Protein AF-A0A418EDW5-F1 (afdb_monomer_lite)

Structure (mmCIF, N/CA/C/O backbone):
data_AF-A0A418EDW5-F1
#
_entry.id   AF-A0A418EDW5-F1
#
loop_
_atom_site.group_PDB
_atom_site.id
_atom_site.type_symbol
_atom_site.label_atom_id
_atom_site.label_alt_id
_atom_site.label_comp_id
_atom_site.label_asym_id
_atom_site.label_entity_id
_atom_site.label_seq_id
_atom_site.pdbx_PDB_ins_code
_atom_site.Cartn_x
_atom_site.Cartn_y
_atom_site.Cartn_z
_atom_site.occupancy
_atom_site.B_iso_or_equiv
_atom_site.auth_seq_id
_atom_site.auth_comp_id
_atom_site.auth_asym_id
_atom_site.auth_atom_id
_atom_site.pdbx_PDB_model_num
ATOM 1 N N . MET A 1 1 ? 1.936 12.522 -4.281 1.00 74.56 1 MET A N 1
ATOM 2 C CA . MET A 1 1 ? 1.761 13.506 -3.191 1.00 74.56 1 MET A CA 1
ATOM 3 C C . MET A 1 1 ? 0.497 13.261 -2.376 1.00 74.56 1 MET A C 1
ATOM 5 O O . MET A 1 1 ? 0.619 13.161 -1.167 1.00 74.56 1 MET A O 1
ATOM 9 N N . TYR A 1 2 ? -0.678 13.087 -2.996 1.00 86.06 2 TYR A N 1
ATOM 10 C CA . TYR A 1 2 ? -1.934 12.816 -2.272 1.00 86.06 2 TYR A CA 1
ATOM 11 C C . TYR A 1 2 ? -1.839 11.637 -1.280 1.00 86.06 2 TYR A C 1
ATOM 13 O O . TYR A 1 2 ? -2.021 11.809 -0.085 1.00 86.06 2 TYR A O 1
ATOM 21 N N . ILE A 1 3 ? -1.425 10.470 -1.774 1.00 84.75 3 ILE A N 1
ATOM 22 C CA . ILE A 1 3 ? -1.317 9.194 -1.041 1.00 84.75 3 ILE A CA 1
ATOM 23 C C . ILE A 1 3 ? -0.394 9.293 0.182 1.00 84.75 3 ILE A C 1
ATOM 25 O O . ILE A 1 3 ? -0.758 8.961 1.308 1.00 84.75 3 ILE A O 1
ATOM 29 N N . THR A 1 4 ? 0.821 9.790 -0.031 1.00 87.50 4 THR A N 1
ATOM 30 C CA . THR A 1 4 ? 1.796 9.995 1.044 1.00 87.50 4 THR A CA 1
ATOM 31 C C . THR A 1 4 ? 1.301 11.030 2.055 1.00 87.50 4 THR A C 1
ATOM 33 O O . THR A 1 4 ? 1.501 10.846 3.249 1.00 87.50 4 THR A O 1
ATOM 36 N N . GLY A 1 5 ? 0.603 12.076 1.597 1.00 90.56 5 GLY A N 1
ATOM 37 C CA . GLY A 1 5 ? 0.004 13.096 2.457 1.00 90.56 5 GLY A CA 1
ATOM 38 C C . GLY A 1 5 ? -1.122 12.556 3.340 1.00 90.56 5 GLY A C 1
ATOM 39 O O . GLY A 1 5 ? -1.142 12.838 4.535 1.00 90.56 5 GLY A O 1
ATOM 40 N N . THR A 1 6 ? -2.018 11.724 2.801 1.00 89.81 6 THR A N 1
ATOM 41 C CA . THR A 1 6 ? -3.106 11.115 3.585 1.00 89.81 6 THR A CA 1
ATOM 42 C C . THR A 1 6 ? -2.578 10.124 4.617 1.00 89.81 6 THR A C 1
ATOM 44 O O . THR A 1 6 ? -3.039 10.130 5.756 1.00 89.81 6 THR A O 1
ATOM 47 N N . ILE A 1 7 ? -1.579 9.306 4.258 1.00 90.31 7 ILE A N 1
ATOM 48 C CA . ILE A 1 7 ? -0.922 8.396 5.212 1.00 90.31 7 ILE A CA 1
ATOM 49 C C . ILE A 1 7 ? -0.216 9.199 6.302 1.00 90.31 7 ILE A C 1
ATOM 51 O O . ILE A 1 7 ? -0.340 8.865 7.474 1.00 90.31 7 ILE A O 1
ATOM 55 N N . PHE A 1 8 ? 0.485 10.274 5.937 1.00 92.62 8 PHE A N 1
ATOM 56 C CA . PHE A 1 8 ? 1.130 11.152 6.906 1.00 92.62 8 PHE A CA 1
ATOM 57 C C . PHE A 1 8 ? 0.116 11.763 7.881 1.00 92.62 8 PHE A C 1
ATOM 59 O O . PHE A 1 8 ? 0.318 11.687 9.090 1.00 92.62 8 PHE A O 1
ATOM 66 N N . ALA A 1 9 ? -1.009 12.283 7.386 1.00 92.56 9 ALA A N 1
ATOM 67 C CA . ALA A 1 9 ? -2.078 12.807 8.233 1.00 92.56 9 ALA A CA 1
ATOM 68 C C . ALA A 1 9 ? -2.655 11.729 9.171 1.00 92.56 9 ALA A C 1
ATOM 70 O O . ALA A 1 9 ? -2.799 11.973 10.369 1.00 92.56 9 ALA A O 1
ATOM 71 N N . ALA A 1 10 ? -2.914 10.519 8.662 1.00 91.81 10 ALA A N 1
ATOM 72 C CA . ALA A 1 10 ? -3.372 9.395 9.479 1.00 91.81 10 ALA A CA 1
ATOM 73 C C . ALA A 1 10 ? -2.341 9.008 10.559 1.00 91.81 10 ALA A C 1
ATOM 75 O O . ALA A 1 10 ? -2.720 8.765 11.704 1.00 91.81 10 ALA A O 1
ATOM 76 N N . SER A 1 11 ? -1.044 9.021 10.233 1.00 91.75 11 SER A N 1
ATOM 77 C CA . SER A 1 11 ? 0.048 8.793 11.189 1.00 91.75 11 SER A CA 1
ATOM 78 C C . SER A 1 11 ? 0.111 9.866 12.272 1.00 91.75 11 SER A C 1
ATOM 80 O O . SER A 1 11 ? 0.303 9.534 13.442 1.00 91.75 11 SER A O 1
ATOM 82 N N . VAL A 1 12 ? -0.077 11.141 11.916 1.00 94.25 12 VAL A N 1
ATOM 83 C CA . VAL A 1 12 ? -0.128 12.248 12.885 1.00 94.25 12 VAL A CA 1
ATOM 84 C C . VAL A 1 12 ? -1.300 12.052 13.844 1.00 94.25 12 VAL A C 1
ATOM 86 O O . VAL A 1 12 ? -1.106 12.084 15.057 1.00 94.25 12 VAL A O 1
ATOM 89 N N . VAL A 1 13 ? -2.496 11.764 13.323 1.00 93.06 13 VAL A N 1
ATOM 90 C CA . VAL A 1 13 ? -3.689 11.508 14.146 1.00 93.06 13 VAL A CA 1
ATOM 91 C C . VAL A 1 13 ? -3.487 10.295 15.060 1.00 93.06 13 VAL A C 1
ATOM 93 O O . VAL A 1 13 ? -3.756 10.380 16.258 1.00 93.06 13 VAL A O 1
ATOM 96 N N . ALA A 1 14 ? -2.962 9.184 14.535 1.00 91.62 14 ALA A N 1
ATOM 97 C CA . ALA A 1 14 ? -2.651 8.001 15.334 1.00 91.62 14 ALA A CA 1
ATOM 98 C C . ALA A 1 14 ? -1.636 8.322 16.444 1.00 91.62 14 ALA A C 1
ATOM 100 O O . ALA A 1 14 ? -1.849 7.945 17.593 1.00 91.62 14 ALA A O 1
ATOM 101 N N . THR A 1 15 ? -0.584 9.088 16.139 1.00 91.69 15 THR A N 1
ATOM 102 C CA . THR A 1 15 ? 0.427 9.516 17.121 1.00 91.69 15 THR A CA 1
ATOM 103 C C . THR A 1 15 ? -0.189 10.372 18.225 1.00 91.69 15 THR A C 1
ATOM 105 O O . THR A 1 15 ? 0.078 10.133 19.402 1.00 91.69 15 THR A O 1
ATOM 108 N N . VAL A 1 16 ? -1.068 11.319 17.882 1.00 92.12 16 VAL A N 1
ATOM 109 C CA . VAL A 1 16 ? -1.804 12.117 18.875 1.00 92.12 16 VAL A CA 1
ATOM 110 C C . VAL A 1 16 ? -2.630 11.209 19.790 1.00 92.12 16 VAL A C 1
ATOM 112 O O . VAL A 1 16 ? -2.554 11.350 21.010 1.00 92.12 16 VAL A O 1
ATOM 115 N N . TYR A 1 17 ? -3.355 10.227 19.245 1.00 89.94 17 TYR A N 1
ATOM 116 C CA . TYR A 1 17 ? -4.106 9.269 20.065 1.00 89.94 17 TYR A CA 1
ATOM 117 C C . TYR A 1 17 ? -3.212 8.421 20.974 1.00 89.94 17 TYR A C 1
ATOM 119 O O . TYR A 1 17 ? -3.576 8.193 22.128 1.00 89.94 17 TYR A O 1
ATOM 127 N N . ILE A 1 18 ? -2.042 7.998 20.494 1.00 89.38 18 ILE A N 1
ATOM 128 C CA . ILE A 1 18 ? -1.057 7.247 21.286 1.00 89.38 18 ILE A CA 1
ATOM 129 C C . ILE A 1 18 ? -0.554 8.088 22.464 1.00 89.38 18 ILE A C 1
ATOM 131 O O . ILE A 1 18 ? -0.509 7.596 23.594 1.00 89.38 18 ILE A O 1
ATOM 135 N N . LEU A 1 19 ? -0.220 9.360 22.222 1.00 89.94 19 LEU A N 1
ATOM 136 C CA . LEU A 1 19 ? 0.232 10.287 23.262 1.00 89.94 19 LEU A CA 1
ATOM 137 C C . LEU A 1 19 ? -0.866 10.544 24.300 1.00 89.94 19 LEU A C 1
ATOM 139 O O . LEU A 1 19 ? -0.609 10.463 25.502 1.00 89.94 19 LEU A O 1
ATOM 143 N N . LEU A 1 20 ? -2.105 10.773 23.854 1.00 86.38 20 LEU A N 1
ATOM 144 C CA . LEU A 1 20 ? -3.260 10.951 24.741 1.00 86.38 20 LEU A CA 1
ATOM 145 C C . LEU A 1 20 ? -3.559 9.690 25.570 1.00 86.38 20 LEU A C 1
ATOM 147 O O . LEU A 1 20 ? -3.960 9.797 26.728 1.00 86.38 20 LEU A O 1
ATOM 151 N N . ALA A 1 21 ? -3.319 8.503 25.011 1.00 81.81 21 ALA A N 1
ATOM 152 C CA . ALA A 1 21 ? -3.434 7.218 25.703 1.00 81.81 21 ALA A CA 1
ATOM 153 C C . ALA A 1 21 ? -2.195 6.860 26.555 1.00 81.81 21 ALA A C 1
ATOM 155 O O . ALA A 1 21 ? -2.137 5.776 27.140 1.00 81.81 21 ALA A O 1
ATOM 156 N N . ARG A 1 22 ? -1.192 7.749 26.647 1.00 83.06 22 ARG A N 1
ATOM 157 C CA . ARG A 1 22 ? 0.086 7.521 27.353 1.00 83.06 22 ARG A CA 1
ATOM 158 C C . ARG A 1 22 ? 0.812 6.242 26.908 1.00 83.06 22 ARG A C 1
ATOM 160 O O . ARG A 1 22 ? 1.439 5.583 27.728 1.00 83.06 22 ARG A O 1
ATOM 167 N N . GLY A 1 23 ? 0.688 5.868 25.635 1.00 78.31 23 GLY A N 1
ATOM 168 C CA . GLY A 1 23 ? 1.340 4.681 25.073 1.00 78.31 23 GLY A CA 1
ATOM 169 C C . GLY A 1 23 ? 0.657 3.338 25.359 1.00 78.31 23 GLY A C 1
ATOM 170 O O . GLY A 1 23 ? 1.181 2.316 24.925 1.00 78.31 23 GLY A O 1
ATOM 171 N N . HIS A 1 24 ? -0.505 3.311 26.023 1.00 78.81 24 HIS A N 1
ATOM 172 C CA . HIS A 1 24 ? -1.261 2.076 26.275 1.00 78.81 24 HIS A CA 1
ATOM 173 C C . HIS A 1 24 ? -2.041 1.651 25.019 1.00 78.81 24 HIS A C 1
ATOM 175 O O . HIS A 1 24 ? -3.259 1.821 24.937 1.00 78.81 24 HIS A O 1
ATOM 181 N N . ILE A 1 25 ? -1.324 1.167 24.002 1.00 82.12 25 ILE A N 1
ATOM 182 C CA . ILE A 1 25 ? -1.892 0.685 22.737 1.00 82.12 25 ILE A CA 1
ATOM 183 C C . ILE A 1 25 ? -1.211 -0.604 22.264 1.00 82.12 25 ILE A C 1
ATOM 185 O O . ILE A 1 25 ? -0.038 -0.855 22.545 1.00 82.12 25 ILE A O 1
ATOM 189 N N . GLU A 1 26 ? -1.923 -1.399 21.467 1.00 81.56 26 GLU A N 1
ATOM 190 C CA . GLU A 1 26 ? -1.360 -2.585 20.820 1.00 81.56 26 GLU A CA 1
ATOM 191 C C . GLU A 1 26 ? -0.445 -2.163 19.653 1.00 81.56 26 GLU A C 1
ATOM 193 O O . GLU A 1 26 ? -0.876 -2.008 18.505 1.00 81.56 26 GLU A O 1
ATOM 198 N N . GLY A 1 27 ? 0.851 -1.987 19.929 1.00 81.06 27 GLY A N 1
ATOM 199 C CA . GLY A 1 27 ? 1.837 -1.519 18.943 1.00 81.06 27 GLY A CA 1
ATOM 200 C C . GLY A 1 27 ? 1.925 -2.384 17.677 1.00 81.06 27 GLY A C 1
ATOM 201 O O . GLY A 1 27 ? 2.239 -1.883 16.596 1.00 81.06 27 GLY A O 1
ATOM 202 N N . ARG A 1 28 ? 1.557 -3.672 17.758 1.00 81.50 28 ARG A N 1
ATOM 203 C CA . ARG A 1 28 ? 1.512 -4.581 16.599 1.00 81.50 28 ARG A CA 1
ATOM 204 C C . ARG A 1 28 ? 0.533 -4.125 15.515 1.00 81.50 28 ARG A C 1
ATOM 206 O O . ARG A 1 28 ? 0.753 -4.422 14.339 1.00 81.50 28 ARG A O 1
ATOM 213 N N . ASN A 1 29 ? -0.524 -3.402 15.882 1.00 84.62 29 ASN A N 1
ATOM 214 C CA . ASN A 1 29 ? -1.480 -2.858 14.919 1.00 84.62 29 ASN A CA 1
ATOM 215 C C . ASN A 1 29 ? -0.896 -1.682 14.128 1.00 84.62 29 ASN A C 1
ATOM 217 O O . ASN A 1 29 ? -1.233 -1.515 12.956 1.00 84.62 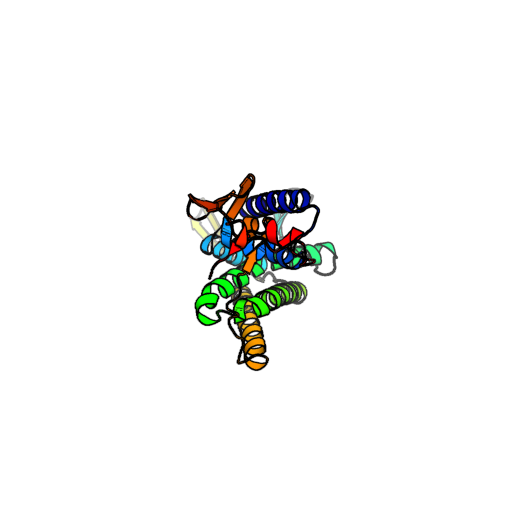29 ASN A O 1
ATOM 221 N N . MET A 1 30 ? 0.046 -0.934 14.706 1.00 86.62 30 MET A N 1
ATOM 222 C CA . MET A 1 30 ? 0.658 0.221 14.045 1.00 86.62 30 MET A CA 1
ATOM 223 C C . MET A 1 30 ? 1.575 -0.181 12.882 1.00 86.62 30 MET A C 1
ATOM 225 O O . MET A 1 30 ? 1.665 0.545 11.896 1.00 86.62 30 MET A O 1
ATOM 229 N N . PHE A 1 31 ? 2.158 -1.387 12.890 1.00 83.56 31 PHE A N 1
ATOM 230 C CA . PHE A 1 31 ? 2.896 -1.907 11.724 1.00 83.56 31 PHE A CA 1
ATOM 231 C C . PHE A 1 31 ? 2.009 -2.151 10.493 1.00 83.56 31 PHE A C 1
ATOM 233 O O . PHE A 1 31 ? 2.513 -2.323 9.384 1.00 83.56 31 PHE A O 1
ATOM 240 N N . LYS A 1 32 ? 0.681 -2.155 10.661 1.00 84.44 32 LYS A N 1
ATOM 241 C CA . LYS A 1 32 ? -0.284 -2.308 9.565 1.00 84.44 32 LYS A CA 1
ATOM 242 C C . LYS A 1 32 ? -0.749 -0.960 9.006 1.00 84.44 32 LYS A C 1
ATOM 244 O O . LYS A 1 32 ? -1.614 -0.958 8.133 1.00 84.44 32 LYS A O 1
ATOM 249 N N . LEU A 1 33 ? -0.177 0.159 9.463 1.00 88.44 33 LEU A N 1
ATOM 250 C CA . LEU A 1 33 ? -0.605 1.514 9.112 1.00 88.44 33 LEU A CA 1
ATOM 251 C C . LEU A 1 33 ? -0.677 1.736 7.604 1.00 88.44 33 LEU A C 1
ATOM 253 O O . LEU A 1 33 ? -1.745 2.075 7.108 1.00 88.44 33 LEU A O 1
ATOM 257 N N . ASN A 1 34 ? 0.405 1.475 6.863 1.00 88.31 34 ASN A N 1
ATOM 258 C CA . ASN A 1 34 ? 0.418 1.699 5.412 1.00 88.31 34 ASN A CA 1
ATOM 259 C C . ASN A 1 34 ? -0.694 0.916 4.706 1.00 88.31 34 ASN A C 1
ATOM 261 O O . ASN A 1 34 ? -1.406 1.468 3.874 1.00 88.31 34 ASN A O 1
ATOM 265 N N . ARG A 1 35 ? -0.894 -0.349 5.088 1.00 89.75 35 ARG A N 1
ATOM 266 C CA . ARG A 1 35 ? -1.929 -1.207 4.507 1.00 89.75 35 ARG A CA 1
ATOM 267 C C . ARG A 1 35 ? -3.339 -0.721 4.847 1.00 89.75 35 ARG A C 1
ATOM 269 O O . ARG A 1 35 ? -4.159 -0.567 3.947 1.00 89.75 35 ARG A O 1
ATOM 276 N N . VAL A 1 36 ? -3.626 -0.530 6.135 1.00 90.50 36 VAL A N 1
ATOM 277 C CA . VAL A 1 36 ? -4.975 -0.212 6.624 1.00 90.50 36 VAL A CA 1
ATOM 278 C C . VAL A 1 36 ? -5.347 1.210 6.226 1.00 90.50 36 VAL A C 1
ATOM 280 O O . VAL A 1 36 ? -6.337 1.394 5.526 1.00 90.50 36 VAL A O 1
ATOM 283 N N . ALA A 1 37 ? -4.517 2.200 6.564 1.00 90.69 37 ALA A N 1
ATOM 284 C CA . ALA A 1 37 ? -4.788 3.591 6.218 1.00 90.69 37 ALA A CA 1
ATOM 285 C C . ALA A 1 37 ? -4.843 3.793 4.697 1.00 90.69 37 ALA A C 1
ATOM 287 O O . ALA A 1 37 ? -5.704 4.518 4.208 1.00 90.69 37 ALA A O 1
ATOM 288 N N . GLY A 1 38 ? -3.984 3.112 3.930 1.00 90.19 38 GLY A N 1
ATOM 289 C CA . GLY A 1 38 ? -4.027 3.191 2.473 1.00 90.19 38 GLY A CA 1
ATOM 290 C C . GLY A 1 38 ? -5.375 2.756 1.901 1.00 90.19 38 GLY A C 1
ATOM 291 O O . GLY A 1 38 ? -5.996 3.508 1.152 1.00 90.19 38 GLY A O 1
ATOM 292 N N . ILE A 1 39 ? -5.856 1.567 2.275 1.00 91.62 39 ILE A N 1
ATOM 293 C CA . ILE A 1 39 ? -7.135 1.037 1.771 1.00 91.62 39 ILE A CA 1
ATOM 294 C C . ILE A 1 39 ? -8.306 1.912 2.225 1.00 91.62 39 ILE A C 1
ATOM 296 O O . ILE A 1 39 ? -9.214 2.187 1.444 1.00 91.62 39 ILE A O 1
ATOM 300 N N . VAL A 1 40 ? -8.279 2.350 3.481 1.00 91.62 40 VAL A N 1
ATOM 301 C CA . VAL A 1 40 ? -9.375 3.076 4.124 1.00 91.62 40 VAL A CA 1
ATOM 302 C C . VAL A 1 40 ? -9.523 4.495 3.589 1.00 91.62 40 VAL A C 1
ATOM 304 O O . VAL A 1 40 ? -10.640 4.900 3.278 1.00 91.62 40 VAL A O 1
ATOM 307 N N . TYR A 1 41 ? -8.425 5.245 3.500 1.00 91.00 41 TYR A N 1
ATOM 308 C CA . TYR A 1 41 ? -8.471 6.673 3.189 1.00 91.00 41 TYR A CA 1
ATOM 309 C C . TYR A 1 41 ? -8.399 6.974 1.693 1.00 91.00 41 TYR A C 1
ATOM 311 O O . TYR A 1 41 ? -8.870 8.025 1.272 1.00 91.00 41 TYR A O 1
ATOM 319 N N . MET A 1 42 ? -7.817 6.085 0.885 1.00 89.81 42 MET A N 1
ATOM 320 C CA . MET A 1 42 ? -7.690 6.305 -0.563 1.00 89.81 42 MET A CA 1
ATOM 321 C C . MET A 1 42 ? -8.647 5.445 -1.375 1.00 89.81 42 MET A C 1
ATOM 323 O O . MET A 1 42 ? -9.034 5.816 -2.479 1.00 89.81 42 MET A O 1
ATOM 327 N N . GLY A 1 43 ? -9.007 4.275 -0.851 1.00 90.62 43 GLY A N 1
ATOM 328 C CA . GLY A 1 43 ? -9.791 3.291 -1.577 1.00 90.62 43 GLY A CA 1
ATOM 329 C C . GLY A 1 43 ? -8.963 2.412 -2.518 1.00 90.62 43 GLY A C 1
ATOM 330 O O . GLY A 1 43 ? -7.839 2.714 -2.926 1.00 90.62 43 GLY A O 1
ATOM 331 N N . ARG A 1 44 ? -9.566 1.279 -2.880 1.00 92.12 44 ARG A N 1
ATOM 332 C CA . ARG A 1 44 ? -8.941 0.210 -3.675 1.00 92.12 44 ARG A CA 1
ATOM 333 C C . ARG A 1 44 ? -8.504 0.664 -5.086 1.00 92.12 44 ARG A C 1
ATOM 335 O O . ARG A 1 44 ? -7.377 0.347 -5.461 1.00 92.12 44 ARG A O 1
ATOM 342 N N . PRO A 1 45 ? -9.309 1.422 -5.869 1.00 93.69 45 PRO A N 1
ATOM 343 C CA . PRO A 1 45 ? -8.949 1.775 -7.250 1.00 93.69 45 PRO A CA 1
ATOM 344 C C . PRO A 1 45 ? -7.709 2.671 -7.364 1.00 93.69 45 PRO A C 1
ATOM 346 O O . PRO A 1 45 ? -6.857 2.436 -8.218 1.00 93.69 45 PRO A O 1
ATOM 349 N N . LEU A 1 46 ? -7.566 3.668 -6.483 1.00 92.50 46 LEU A N 1
ATOM 350 C CA . LEU A 1 46 ? -6.405 4.566 -6.493 1.00 92.50 46 LEU A CA 1
ATOM 351 C C . LEU A 1 46 ? -5.111 3.830 -6.122 1.00 92.50 46 LEU A C 1
ATOM 353 O O . LEU A 1 46 ? -4.060 4.094 -6.708 1.00 92.50 46 LEU A O 1
ATOM 357 N N . LEU A 1 47 ? -5.189 2.868 -5.197 1.00 93.25 47 LEU A N 1
ATOM 358 C CA . LEU A 1 47 ? -4.057 2.006 -4.860 1.00 93.25 47 LEU A CA 1
ATOM 359 C C . LEU A 1 47 ? -3.670 1.073 -6.012 1.00 93.25 47 LEU A C 1
ATOM 361 O O . LEU A 1 47 ? -2.477 0.888 -6.260 1.00 93.25 47 LEU A O 1
ATOM 365 N N . LEU A 1 48 ? -4.651 0.530 -6.745 1.00 94.44 48 LEU A N 1
ATOM 366 C CA . LEU A 1 48 ? -4.387 -0.270 -7.945 1.00 94.44 48 LEU A CA 1
ATOM 367 C C . LEU A 1 48 ? -3.646 0.552 -8.995 1.00 94.44 48 LEU A C 1
ATOM 369 O O . LEU A 1 48 ? -2.561 0.149 -9.412 1.00 94.44 48 LEU A O 1
ATOM 373 N N . LEU A 1 49 ? -4.173 1.725 -9.352 1.00 93.88 49 LEU A N 1
ATOM 374 C CA . LEU A 1 49 ? -3.546 2.620 -10.328 1.00 93.88 49 LEU A CA 1
ATOM 375 C C . LEU A 1 49 ? -2.110 2.975 -9.935 1.00 93.88 49 LEU A C 1
ATOM 377 O O . LEU A 1 49 ? -1.206 2.915 -10.767 1.00 93.88 49 LEU A O 1
ATOM 381 N N . ARG A 1 50 ? -1.877 3.275 -8.652 1.00 92.88 50 ARG A N 1
ATOM 382 C CA . ARG A 1 50 ? -0.531 3.548 -8.138 1.00 92.88 50 ARG A CA 1
ATOM 383 C C . ARG A 1 50 ? 0.399 2.353 -8.315 1.00 92.88 50 ARG A C 1
ATOM 385 O O . ARG A 1 50 ? 1.516 2.523 -8.794 1.00 92.88 50 ARG A O 1
ATOM 392 N N . SER A 1 51 ? -0.053 1.163 -7.930 1.00 94.94 51 SER A N 1
ATOM 393 C CA . SER A 1 51 ? 0.755 -0.051 -8.037 1.00 94.94 51 SER A CA 1
ATOM 394 C C . SER A 1 51 ? 1.083 -0.401 -9.491 1.00 94.94 51 SER A C 1
ATOM 396 O O . SER A 1 51 ? 2.208 -0.788 -9.790 1.00 94.94 51 SER A O 1
ATOM 398 N N . MET A 1 52 ? 0.137 -0.188 -10.412 1.00 93.12 52 MET A N 1
ATOM 399 C CA . MET A 1 52 ? 0.336 -0.393 -11.846 1.00 93.12 52 MET A CA 1
ATOM 400 C C . MET A 1 52 ? 1.360 0.588 -12.412 1.00 93.12 52 MET A C 1
ATOM 402 O O . MET A 1 52 ? 2.276 0.162 -13.110 1.00 93.12 52 MET A O 1
ATOM 406 N N . ALA A 1 53 ? 1.258 1.871 -12.051 1.00 92.62 53 ALA A N 1
ATOM 407 C CA . ALA A 1 53 ? 2.236 2.884 -12.439 1.00 92.62 53 ALA A CA 1
ATOM 408 C C . ALA A 1 53 ? 3.635 2.589 -11.866 1.00 92.62 53 ALA A C 1
ATOM 410 O O . ALA A 1 53 ? 4.646 2.771 -12.538 1.00 92.62 53 ALA A O 1
ATOM 411 N N . ALA A 1 54 ? 3.716 2.090 -10.632 1.00 91.75 54 ALA A N 1
ATOM 412 C CA . ALA A 1 54 ? 4.985 1.675 -10.047 1.00 91.75 54 ALA A CA 1
ATOM 413 C C . ALA A 1 54 ? 5.585 0.470 -10.783 1.00 91.75 54 ALA A C 1
ATOM 415 O O . ALA A 1 54 ? 6.764 0.491 -11.120 1.00 91.75 54 ALA A O 1
ATOM 416 N N . MET A 1 55 ? 4.781 -0.553 -11.088 1.00 92.25 55 MET A N 1
ATOM 417 C CA . MET A 1 55 ? 5.233 -1.715 -11.859 1.00 92.25 55 MET A CA 1
ATOM 418 C C . MET A 1 55 ? 5.680 -1.329 -13.272 1.00 92.25 55 MET A C 1
ATOM 420 O O . MET A 1 55 ? 6.677 -1.876 -13.747 1.00 92.25 55 MET A O 1
ATOM 424 N N . SER A 1 56 ? 5.001 -0.380 -13.929 1.00 90.25 56 SER A N 1
ATOM 425 C CA . SER A 1 56 ? 5.446 0.133 -15.227 1.00 90.25 56 SER A CA 1
ATOM 426 C C . SER A 1 56 ? 6.770 0.879 -15.100 1.00 90.25 56 SER A C 1
ATOM 428 O O . SER A 1 56 ? 7.670 0.608 -15.884 1.00 90.25 56 SER A O 1
ATOM 430 N N . VAL A 1 57 ? 6.944 1.730 -14.080 1.00 88.56 57 VAL A N 1
ATOM 431 C CA . VAL A 1 57 ? 8.215 2.436 -13.829 1.00 88.56 57 VAL A CA 1
ATOM 432 C C . VAL A 1 57 ? 9.350 1.459 -13.514 1.00 88.56 57 VAL A C 1
ATOM 434 O O . VAL A 1 57 ? 10.410 1.564 -14.113 1.00 88.56 57 VAL A O 1
ATOM 437 N N . LEU A 1 58 ? 9.132 0.449 -12.664 1.00 87.06 58 LEU A N 1
ATOM 438 C CA . LEU A 1 58 ? 10.122 -0.609 -12.389 1.00 87.06 58 LEU A CA 1
ATOM 439 C C . LEU A 1 58 ? 10.448 -1.472 -13.613 1.00 87.06 58 LEU A C 1
ATOM 441 O O . LEU A 1 58 ? 11.438 -2.209 -13.603 1.00 87.06 58 LEU A O 1
ATOM 445 N N . SER A 1 59 ? 9.586 -1.431 -14.627 1.00 88.94 59 SER A N 1
ATOM 446 C CA . SER A 1 59 ? 9.756 -2.155 -15.883 1.00 88.94 59 SER A CA 1
ATOM 447 C C . SER A 1 59 ? 10.208 -1.279 -17.038 1.00 88.94 59 SER A C 1
ATOM 449 O O . SER A 1 59 ? 10.311 -1.785 -18.153 1.00 88.94 59 SER A O 1
ATOM 451 N N . THR A 1 60 ? 10.477 -0.005 -16.765 1.00 86.56 60 THR A N 1
ATOM 452 C CA . THR A 1 60 ? 10.918 0.991 -17.734 1.00 86.56 60 THR A CA 1
ATOM 453 C C . THR A 1 60 ? 12.309 1.461 -17.342 1.00 86.56 60 THR A C 1
ATOM 455 O O . THR A 1 60 ? 12.581 1.712 -16.168 1.00 86.56 60 THR A O 1
ATOM 458 N N . ALA A 1 61 ? 13.198 1.568 -18.314 1.00 79.38 61 ALA A N 1
ATOM 459 C CA . ALA A 1 61 ? 14.517 2.127 -18.091 1.00 79.38 61 ALA A CA 1
ATOM 460 C C . ALA A 1 61 ? 14.485 3.665 -18.122 1.00 79.38 61 ALA A C 1
ATOM 462 O O . ALA A 1 61 ? 13.680 4.284 -18.820 1.00 79.38 61 ALA A O 1
ATOM 463 N N . THR A 1 62 ? 15.337 4.299 -17.316 1.00 76.69 62 THR A N 1
ATOM 464 C CA . THR A 1 62 ? 15.439 5.761 -17.242 1.00 76.69 62 THR A CA 1
ATOM 465 C C . THR A 1 62 ? 16.539 6.255 -18.171 1.00 76.69 62 THR A C 1
ATOM 467 O O . THR A 1 62 ? 17.712 5.945 -17.957 1.00 76.69 62 THR A O 1
ATOM 470 N N . LEU A 1 63 ? 16.157 7.051 -19.168 1.00 74.19 63 LEU A N 1
ATOM 471 C CA . LEU A 1 63 ? 17.074 7.699 -20.102 1.00 74.19 63 LEU A CA 1
ATOM 472 C C . LEU A 1 63 ? 17.287 9.152 -19.672 1.00 74.19 63 LEU A C 1
ATOM 474 O O . LEU A 1 63 ? 16.318 9.895 -19.501 1.00 74.19 63 LEU A O 1
ATOM 478 N N . GLU A 1 64 ? 18.544 9.555 -19.519 1.00 78.44 64 GLU A N 1
ATOM 479 C CA . GLU A 1 64 ? 18.918 10.950 -19.295 1.00 78.44 64 GLU A CA 1
ATOM 480 C C . GLU A 1 64 ? 19.505 11.524 -20.586 1.00 78.44 64 GLU A C 1
ATOM 482 O O . GLU A 1 64 ? 20.200 10.839 -21.340 1.00 78.44 64 GLU A O 1
ATOM 487 N N . LEU A 1 65 ? 19.172 12.781 -20.877 1.00 76.56 65 LEU A N 1
ATOM 488 C CA . LEU A 1 65 ? 19.719 13.490 -22.025 1.00 76.56 65 LEU A CA 1
ATOM 489 C C . LEU A 1 65 ? 20.970 14.235 -21.565 1.00 76.56 65 LEU A C 1
ATOM 491 O O . LEU A 1 65 ? 20.871 15.220 -20.834 1.00 76.56 65 LEU A O 1
ATOM 495 N N . GLU A 1 66 ? 22.136 13.766 -21.995 1.00 82.12 66 GLU A N 1
ATOM 496 C CA . GLU A 1 66 ? 23.396 14.462 -21.765 1.00 82.12 66 GLU A CA 1
ATOM 497 C C . GLU A 1 66 ? 23.767 15.295 -22.992 1.00 82.12 66 GLU A C 1
ATOM 499 O O . GLU A 1 66 ? 23.582 14.896 -24.147 1.00 82.12 66 GLU A O 1
ATOM 504 N N . GLN A 1 67 ? 24.300 16.485 -22.730 1.00 86.00 67 GLN A N 1
ATOM 505 C CA . GLN A 1 67 ? 24.859 17.350 -23.756 1.00 86.00 67 GLN A CA 1
ATOM 506 C C . GLN A 1 67 ? 26.382 17.212 -23.736 1.00 86.00 67 GLN A C 1
ATOM 508 O O . GLN A 1 67 ? 27.012 17.303 -22.683 1.00 86.00 67 GLN A O 1
ATOM 513 N N . SER A 1 68 ? 26.979 16.993 -24.909 1.00 81.25 68 SER A N 1
ATOM 514 C CA . SER A 1 68 ? 28.434 16.976 -25.076 1.00 81.25 68 SER A CA 1
ATOM 515 C C . SER A 1 68 ? 29.038 18.303 -24.605 1.00 81.25 68 SER A C 1
ATOM 517 O O . SER A 1 68 ? 28.438 19.359 -24.794 1.00 81.25 68 SER A O 1
ATOM 519 N N . SER A 1 69 ? 30.255 18.270 -24.056 1.00 78.06 69 SER A N 1
ATOM 520 C CA . SER A 1 69 ? 30.989 19.453 -23.568 1.00 78.06 69 SER A CA 1
ATOM 521 C C . SER A 1 69 ? 31.174 20.560 -24.614 1.00 78.06 69 SER A C 1
ATOM 523 O O . SER A 1 69 ? 31.388 21.715 -24.262 1.00 78.06 69 SER A O 1
ATOM 525 N N . SER A 1 70 ? 31.065 20.218 -25.898 1.00 79.25 70 SER A N 1
ATOM 526 C CA . SER A 1 70 ? 31.105 21.155 -27.025 1.00 79.25 70 SER A CA 1
ATOM 527 C C . SER A 1 70 ? 29.772 21.870 -27.298 1.00 79.25 70 SER A C 1
ATOM 529 O O . SER A 1 70 ? 29.728 22.779 -28.118 1.00 79.25 70 SER A O 1
ATOM 531 N N . GLY A 1 71 ? 28.671 21.458 -26.661 1.00 80.31 71 GLY A N 1
ATOM 532 C CA . GLY A 1 71 ? 27.322 21.993 -26.873 1.00 80.31 71 GLY A CA 1
ATOM 533 C C . GLY A 1 71 ? 26.641 21.549 -28.176 1.00 80.31 71 GLY A C 1
ATOM 534 O O . GLY A 1 71 ? 25.439 21.760 -28.320 1.00 80.31 71 GLY A O 1
ATOM 535 N N . VAL A 1 72 ? 27.372 20.902 -29.093 1.00 79.69 72 VAL A N 1
ATOM 536 C CA . VAL A 1 72 ? 26.924 20.594 -30.467 1.00 79.69 72 VAL A CA 1
ATOM 537 C C . VAL A 1 72 ? 26.087 19.312 -30.562 1.00 79.69 72 VAL A C 1
ATOM 539 O O . VAL A 1 72 ? 25.284 19.172 -31.480 1.00 79.69 72 VAL A O 1
ATOM 542 N N . LEU A 1 73 ? 26.245 18.374 -29.622 1.00 79.50 73 LEU A N 1
ATOM 543 C CA . LEU A 1 73 ? 25.586 17.066 -29.662 1.00 79.50 73 LEU A CA 1
ATOM 544 C C . LEU A 1 73 ? 24.827 16.787 -28.363 1.00 79.50 73 LEU A C 1
ATOM 546 O O . LEU A 1 73 ? 25.414 16.833 -27.281 1.00 79.50 73 LEU A O 1
ATOM 550 N N . THR A 1 74 ? 23.551 16.436 -28.483 1.00 81.62 74 THR A N 1
ATOM 551 C CA . THR A 1 74 ? 22.747 15.844 -27.410 1.00 81.62 74 THR A CA 1
ATOM 552 C C . THR A 1 74 ? 22.598 14.348 -27.673 1.00 81.62 74 THR A C 1
ATOM 554 O O . THR A 1 74 ? 22.300 13.930 -28.793 1.00 81.62 74 THR A O 1
ATOM 557 N N . TYR A 1 75 ? 22.843 13.524 -26.658 1.00 76.81 75 TYR A N 1
ATOM 558 C CA . TYR A 1 75 ? 22.682 12.076 -26.753 1.00 76.81 75 TYR A CA 1
ATOM 559 C C . TYR A 1 75 ? 21.952 11.538 -25.526 1.00 76.81 75 TYR A C 1
ATOM 561 O O . TYR A 1 75 ? 22.045 12.080 -24.426 1.00 76.81 75 TYR A O 1
ATOM 569 N N . PHE A 1 76 ? 21.197 10.460 -25.725 1.00 75.50 76 PHE A N 1
ATOM 570 C CA . PHE A 1 76 ? 20.576 9.737 -24.624 1.00 75.50 76 PHE A CA 1
ATOM 571 C C . PHE A 1 76 ? 21.599 8.783 -24.023 1.00 75.50 76 PHE A C 1
ATOM 573 O O . PHE A 1 76 ? 22.163 7.947 -24.733 1.00 75.50 76 PHE A O 1
ATOM 580 N N . THR A 1 77 ? 21.823 8.901 -22.721 1.00 74.31 77 THR A N 1
ATOM 581 C CA . THR A 1 77 ? 22.574 7.918 -21.951 1.00 74.31 77 THR A CA 1
ATOM 582 C C . THR A 1 77 ? 21.600 7.119 -21.097 1.00 74.31 77 THR A C 1
ATOM 584 O O . THR A 1 77 ? 20.712 7.664 -20.434 1.00 74.31 77 THR A O 1
ATOM 587 N N . ALA A 1 78 ? 21.727 5.797 -21.154 1.00 68.44 78 ALA A N 1
ATOM 588 C CA . ALA A 1 78 ? 21.035 4.928 -20.225 1.00 68.44 78 ALA A CA 1
ATOM 589 C C . ALA A 1 78 ? 21.731 5.058 -18.873 1.00 68.44 78 ALA A C 1
ATOM 591 O O . ALA A 1 78 ? 22.820 4.510 -18.666 1.00 68.44 78 ALA A O 1
ATOM 592 N N . THR A 1 79 ? 21.097 5.765 -17.938 1.00 64.69 79 THR A N 1
ATOM 593 C CA . THR A 1 79 ? 21.548 5.783 -16.549 1.00 64.69 79 THR A CA 1
ATOM 594 C C . THR A 1 79 ? 21.171 4.442 -15.937 1.00 64.69 79 THR A C 1
ATOM 596 O O . THR A 1 79 ? 20.179 4.295 -15.222 1.00 64.69 79 THR A O 1
ATOM 599 N N . SER A 1 80 ? 21.976 3.421 -16.242 1.00 57.38 80 SER A N 1
ATOM 600 C CA . SER A 1 80 ? 21.941 2.160 -15.522 1.00 57.38 80 SER A CA 1
ATOM 601 C C . SER A 1 80 ? 22.355 2.493 -14.095 1.00 57.38 80 SER A C 1
ATOM 603 O O . SER A 1 80 ? 23.536 2.699 -13.801 1.00 57.38 80 SER A O 1
ATOM 605 N N . THR A 1 81 ? 21.365 2.644 -13.213 1.00 54.12 81 THR A N 1
ATOM 606 C CA . THR A 1 81 ? 21.581 2.804 -11.778 1.00 54.12 81 THR A CA 1
ATOM 607 C C . THR A 1 81 ? 22.282 1.538 -11.325 1.00 54.12 81 THR A C 1
ATOM 609 O O . THR A 1 81 ? 21.636 0.536 -11.029 1.00 54.12 81 THR A O 1
ATOM 612 N N . ARG A 1 82 ? 23.621 1.550 -11.355 1.00 53.31 82 ARG A N 1
ATOM 613 C CA . ARG A 1 82 ? 24.439 0.394 -11.001 1.00 53.31 82 ARG A CA 1
ATOM 614 C C . ARG A 1 82 ? 23.962 -0.080 -9.625 1.00 53.31 82 ARG A C 1
ATOM 616 O O . ARG A 1 82 ? 24.137 0.665 -8.651 1.00 53.31 82 ARG A O 1
ATOM 623 N N . PRO A 1 83 ? 23.373 -1.287 -9.520 1.00 55.16 83 PRO A N 1
ATOM 624 C CA . PRO A 1 83 ? 22.794 -1.781 -8.269 1.00 55.16 83 PRO A CA 1
ATOM 625 C C . PRO A 1 83 ? 23.842 -1.892 -7.152 1.00 55.16 83 PRO A C 1
ATOM 627 O O . PRO A 1 83 ? 23.501 -1.922 -5.980 1.00 55.16 83 PRO A O 1
ATOM 630 N N . LEU A 1 84 ? 25.132 -1.871 -7.498 1.00 57.41 84 LEU A N 1
ATOM 631 C CA . LEU A 1 84 ? 26.259 -1.972 -6.572 1.00 57.41 84 LEU A CA 1
ATOM 632 C C . LEU A 1 84 ? 26.439 -0.762 -5.636 1.00 57.41 84 LEU A C 1
ATOM 634 O O . LEU A 1 84 ? 27.207 -0.855 -4.682 1.00 57.41 84 LEU A O 1
ATOM 638 N N . THR A 1 85 ? 25.758 0.365 -5.868 1.00 72.75 85 THR A N 1
ATOM 639 C CA . THR A 1 85 ? 25.767 1.484 -4.909 1.00 72.75 85 THR A CA 1
ATOM 640 C C . THR A 1 85 ? 24.627 1.337 -3.901 1.00 72.75 85 THR A C 1
ATOM 642 O O . THR A 1 85 ? 23.487 1.063 -4.277 1.00 72.75 85 THR A O 1
ATOM 645 N N . VAL A 1 86 ? 24.904 1.579 -2.613 1.00 80.12 86 VAL A N 1
ATOM 646 C CA . VAL A 1 86 ? 23.898 1.517 -1.527 1.00 80.12 86 VAL A CA 1
ATOM 647 C C . VAL A 1 86 ? 22.670 2.380 -1.849 1.00 80.12 86 VAL A C 1
ATOM 649 O O . VAL A 1 86 ? 21.535 1.987 -1.595 1.00 80.12 86 VAL A O 1
ATOM 652 N N . VAL A 1 87 ? 22.889 3.531 -2.488 1.00 81.06 87 VAL A N 1
ATOM 653 C CA . VAL A 1 87 ? 21.825 4.450 -2.915 1.00 81.06 87 VAL A CA 1
ATOM 654 C C . VAL A 1 87 ? 20.924 3.827 -3.988 1.00 81.06 87 VAL A C 1
ATOM 656 O O . VAL A 1 87 ? 19.706 3.993 -3.928 1.00 81.06 87 VAL A O 1
ATOM 659 N N . GLY A 1 88 ? 21.495 3.091 -4.948 1.00 79.00 88 GLY A N 1
ATOM 660 C CA . GLY A 1 88 ? 20.735 2.368 -5.970 1.00 79.00 88 GLY A CA 1
ATOM 661 C C . GLY A 1 88 ? 19.845 1.289 -5.356 1.00 79.00 88 GLY A C 1
ATOM 662 O O . GLY A 1 88 ? 18.645 1.257 -5.628 1.00 79.00 88 GLY A O 1
ATOM 663 N N . ALA A 1 89 ? 20.403 0.481 -4.449 1.00 81.00 89 ALA A N 1
ATOM 664 C CA . ALA A 1 89 ? 19.648 -0.548 -3.737 1.00 81.00 89 ALA A CA 1
ATOM 665 C C . ALA A 1 89 ? 18.474 0.053 -2.942 1.00 81.00 89 ALA A C 1
ATOM 667 O O . ALA A 1 89 ? 17.337 -0.394 -3.088 1.00 81.00 89 ALA A O 1
ATOM 668 N N . VAL A 1 90 ? 18.707 1.117 -2.165 1.00 85.75 90 VAL A N 1
ATOM 669 C CA . VAL A 1 90 ? 17.647 1.780 -1.385 1.00 85.75 90 VAL A CA 1
ATOM 670 C C . VAL A 1 90 ? 16.520 2.288 -2.287 1.00 85.75 90 VAL A C 1
ATOM 672 O O . VAL A 1 90 ? 15.350 2.051 -1.986 1.00 85.75 90 VAL A O 1
ATOM 675 N N . LYS A 1 91 ? 16.842 2.924 -3.421 1.00 82.62 91 LYS A N 1
ATOM 676 C CA . LYS A 1 91 ? 15.828 3.379 -4.387 1.00 82.62 91 LYS A CA 1
ATOM 677 C C . LYS A 1 91 ? 15.000 2.216 -4.941 1.00 82.62 91 LYS A C 1
ATOM 679 O O . LYS A 1 91 ? 13.780 2.341 -5.019 1.00 82.62 91 LYS A O 1
ATOM 684 N N . MET A 1 92 ? 15.630 1.083 -5.261 1.00 84.25 92 MET A N 1
ATOM 685 C CA . MET A 1 92 ? 14.933 -0.113 -5.753 1.00 84.25 92 MET A CA 1
ATOM 686 C C . MET A 1 92 ? 13.981 -0.695 -4.705 1.00 84.25 92 MET A C 1
ATOM 688 O O . MET A 1 92 ? 12.828 -0.967 -5.028 1.00 84.25 92 MET A O 1
ATOM 692 N N . PHE A 1 93 ? 14.412 -0.837 -3.449 1.00 88.56 93 PHE A N 1
ATOM 693 C CA . PHE A 1 93 ? 13.552 -1.352 -2.375 1.00 88.56 93 PHE A CA 1
ATOM 694 C C . PHE A 1 93 ? 12.410 -0.391 -2.017 1.00 88.56 93 PHE A C 1
ATOM 696 O O . PHE A 1 93 ? 11.291 -0.839 -1.755 1.00 88.56 93 PHE A O 1
ATOM 703 N N . LEU A 1 94 ? 12.654 0.922 -2.038 1.00 88.75 94 LEU A N 1
ATOM 704 C CA . LEU A 1 94 ? 11.601 1.922 -1.846 1.00 88.75 94 LEU A CA 1
ATOM 705 C C . LEU A 1 94 ? 10.566 1.860 -2.973 1.00 88.75 94 LEU A C 1
ATOM 707 O O . LEU A 1 94 ? 9.368 1.819 -2.702 1.00 88.75 94 LEU A O 1
ATOM 711 N N . ALA A 1 95 ? 11.020 1.780 -4.224 1.00 87.44 95 ALA A N 1
ATOM 712 C CA . ALA A 1 95 ? 10.137 1.676 -5.379 1.00 87.44 95 ALA A CA 1
ATOM 713 C C . ALA A 1 95 ? 9.401 0.318 -5.424 1.00 87.44 95 ALA A C 1
ATOM 715 O O . ALA A 1 95 ? 8.220 0.268 -5.755 1.00 87.44 95 ALA A O 1
ATOM 716 N N . ALA A 1 96 ? 10.036 -0.773 -4.982 1.00 89.94 96 ALA A N 1
ATOM 717 C CA . ALA A 1 96 ? 9.385 -2.066 -4.760 1.00 89.94 96 ALA A CA 1
ATOM 718 C C . ALA A 1 96 ? 8.296 -1.995 -3.672 1.00 89.94 96 ALA A C 1
ATOM 720 O O . ALA A 1 96 ? 7.289 -2.697 -3.748 1.00 89.94 96 ALA A O 1
ATOM 721 N N . GLY A 1 97 ? 8.439 -1.097 -2.691 1.00 91.25 97 GLY A N 1
ATOM 722 C CA . GLY A 1 97 ? 7.394 -0.795 -1.708 1.00 91.25 97 GLY A CA 1
ATOM 723 C C . GLY A 1 97 ? 6.089 -0.317 -2.348 1.00 91.25 97 GLY A C 1
ATOM 724 O O . GLY A 1 97 ? 5.010 -0.602 -1.831 1.00 91.25 97 GLY A O 1
ATOM 725 N N . GLU A 1 98 ? 6.170 0.326 -3.513 1.00 92.56 98 GLU A N 1
ATOM 726 C CA . GLU A 1 98 ? 5.004 0.769 -4.277 1.00 92.56 98 GLU A CA 1
ATOM 727 C C . GLU A 1 98 ? 4.297 -0.382 -5.019 1.00 92.56 98 GLU A C 1
ATOM 729 O O . GLU A 1 98 ? 3.112 -0.289 -5.345 1.00 92.56 98 GLU A O 1
ATOM 734 N N . VAL A 1 99 ? 4.973 -1.512 -5.238 1.00 93.56 99 VAL A N 1
ATOM 735 C CA . VAL A 1 99 ? 4.352 -2.727 -5.796 1.00 93.56 99 VAL A CA 1
ATOM 736 C C . VAL A 1 99 ? 3.475 -3.417 -4.745 1.00 93.56 99 VAL A C 1
ATOM 738 O O . VAL A 1 99 ? 2.421 -3.967 -5.070 1.00 93.56 99 VAL A O 1
ATOM 741 N N . SER A 1 100 ? 3.836 -3.320 -3.462 1.00 92.94 100 SER A N 1
ATOM 742 C CA . SER A 1 100 ? 3.091 -3.922 -2.345 1.00 92.94 100 SER A CA 1
ATOM 743 C C . SER A 1 100 ? 1.642 -3.432 -2.233 1.00 92.94 100 SER A C 1
ATOM 745 O O . SER A 1 100 ? 0.789 -4.171 -1.736 1.00 92.94 100 SER A O 1
ATOM 747 N N . TRP A 1 101 ? 1.324 -2.240 -2.755 1.00 95.12 101 TRP A N 1
ATOM 748 C CA . TRP A 1 101 ? -0.055 -1.745 -2.855 1.00 95.12 101 TRP A CA 1
ATOM 749 C C . TRP A 1 101 ? -0.963 -2.705 -3.627 1.00 95.12 101 TRP A C 1
ATOM 751 O O . TRP A 1 101 ? -2.107 -2.914 -3.223 1.00 95.12 101 TRP A O 1
ATOM 761 N N . PHE A 1 102 ? -0.447 -3.353 -4.675 1.00 95.75 102 PHE A N 1
ATOM 762 C CA . PHE A 1 102 ? -1.196 -4.355 -5.430 1.00 95.75 102 PHE A CA 1
ATOM 763 C C . PHE A 1 102 ? -1.571 -5.544 -4.540 1.00 95.75 102 PHE A C 1
ATOM 765 O O . PHE A 1 102 ? -2.728 -5.953 -4.494 1.00 95.75 102 PHE A O 1
ATOM 772 N N . THR A 1 103 ? -0.615 -6.039 -3.748 1.00 95.19 103 THR A N 1
ATOM 773 C CA . THR A 1 103 ? -0.843 -7.137 -2.795 1.00 95.19 103 THR A CA 1
ATOM 774 C C . THR A 1 103 ? -1.857 -6.756 -1.718 1.00 95.19 103 THR A C 1
ATOM 776 O O . THR A 1 103 ? -2.692 -7.577 -1.340 1.00 95.19 103 THR A O 1
ATOM 779 N N . PHE A 1 104 ? -1.848 -5.507 -1.244 1.00 94.38 104 PHE A N 1
ATOM 780 C CA . PHE A 1 104 ? -2.867 -5.033 -0.308 1.00 94.38 104 PHE A CA 1
ATOM 781 C C . PHE A 1 104 ? -4.266 -5.083 -0.917 1.00 94.38 104 PHE A C 1
ATOM 783 O O . PHE A 1 104 ? -5.177 -5.583 -0.257 1.00 94.38 104 PHE A O 1
ATOM 790 N N . VAL A 1 105 ? -4.427 -4.636 -2.167 1.00 95.56 105 VAL A N 1
ATOM 791 C CA . VAL A 1 105 ? -5.725 -4.693 -2.850 1.00 95.56 105 VAL A CA 1
ATOM 792 C C . VAL A 1 105 ? -6.148 -6.134 -3.127 1.00 95.56 105 VAL A C 1
ATOM 794 O O . VAL A 1 105 ? -7.303 -6.469 -2.883 1.00 95.56 105 VAL A O 1
ATOM 797 N N . LEU A 1 106 ? -5.235 -7.010 -3.560 1.00 94.62 106 LEU A N 1
ATOM 798 C CA . LEU A 1 106 ? -5.538 -8.434 -3.738 1.00 94.62 106 LEU A CA 1
ATOM 799 C C . LEU A 1 106 ? -6.040 -9.056 -2.431 1.00 94.62 106 LEU A C 1
ATOM 801 O O . LEU A 1 106 ? -7.109 -9.659 -2.407 1.00 94.62 106 LEU A O 1
ATOM 805 N N . ASN A 1 107 ? -5.312 -8.861 -1.330 1.00 93.88 107 ASN A N 1
ATOM 806 C CA . ASN A 1 107 ? -5.697 -9.389 -0.022 1.00 93.88 107 ASN A CA 1
ATOM 807 C C . ASN A 1 107 ? -7.071 -8.876 0.432 1.00 93.88 107 ASN A C 1
ATOM 809 O O . ASN A 1 107 ? -7.827 -9.619 1.046 1.00 93.88 107 ASN A O 1
ATOM 813 N N . ASP A 1 108 ? -7.395 -7.622 0.128 1.00 93.00 108 ASP A N 1
ATOM 814 C CA . ASP A 1 108 ? -8.655 -6.972 0.491 1.00 93.00 108 ASP A CA 1
ATOM 815 C C . ASP A 1 108 ? -9.836 -7.397 -0.408 1.00 93.00 108 ASP A C 1
ATOM 817 O O . ASP A 1 108 ? -10.977 -7.486 0.050 1.00 93.00 108 ASP A O 1
ATOM 821 N N . MET A 1 109 ? -9.588 -7.711 -1.685 1.00 92.50 109 MET A N 1
ATOM 822 C CA . MET A 1 109 ? -10.586 -8.308 -2.588 1.00 92.50 109 MET A CA 1
ATOM 823 C C . MET A 1 109 ? -10.867 -9.766 -2.223 1.00 92.50 109 MET A C 1
ATOM 825 O O . MET A 1 109 ? -12.024 -10.172 -2.114 1.00 92.50 109 MET A O 1
ATOM 829 N N . PHE A 1 110 ? -9.817 -10.546 -1.963 1.00 92.12 110 PHE A N 1
ATOM 830 C CA . PHE A 1 110 ? -9.951 -11.953 -1.594 1.00 92.12 110 PHE A CA 1
ATOM 831 C C . PHE A 1 110 ? -10.382 -12.169 -0.143 1.00 92.12 110 PHE A C 1
ATOM 833 O O . PHE A 1 110 ? -10.766 -13.288 0.191 1.00 92.12 110 PHE A O 1
ATOM 840 N N . MET A 1 111 ? -10.415 -11.125 0.693 1.00 91.81 111 MET A N 1
ATOM 841 C CA . MET A 1 111 ? -10.883 -11.204 2.082 1.00 91.81 111 MET A CA 1
ATOM 842 C C . MET A 1 111 ? -12.300 -11.786 2.205 1.00 91.81 111 MET A C 1
ATOM 844 O O . MET A 1 111 ? -12.593 -12.464 3.187 1.00 91.81 111 MET A O 1
ATOM 848 N N . VAL A 1 112 ? -13.169 -11.598 1.205 1.00 91.88 112 VAL A N 1
ATOM 849 C CA . VAL A 1 112 ? -14.520 -12.199 1.178 1.00 91.88 112 VAL A CA 1
ATOM 850 C C . VAL A 1 112 ? -14.458 -13.735 1.160 1.00 91.88 112 VAL A C 1
ATOM 852 O O . VAL A 1 112 ? -15.290 -14.407 1.774 1.00 91.88 112 VAL A O 1
ATOM 855 N N . VAL A 1 113 ? -13.442 -14.288 0.492 1.00 91.12 113 VAL A N 1
ATOM 856 C CA . VAL A 1 113 ? -13.213 -15.731 0.333 1.00 91.12 113 VAL A CA 1
ATOM 857 C C . VAL A 1 113 ? -12.350 -16.279 1.469 1.00 91.12 113 VAL A C 1
ATOM 859 O O . VAL A 1 113 ? -12.673 -17.307 2.060 1.00 91.12 113 VAL A O 1
ATOM 862 N N . THR A 1 114 ? -11.250 -15.601 1.797 1.00 89.00 114 THR A N 1
ATOM 863 C CA . THR A 1 114 ? -10.271 -16.061 2.793 1.00 89.00 114 THR A CA 1
ATOM 864 C C . THR A 1 114 ? -10.698 -15.752 4.235 1.00 89.00 114 THR A C 1
ATOM 866 O O . THR A 1 114 ? -10.250 -16.432 5.161 1.00 89.00 114 THR A O 1
ATOM 869 N N . ARG A 1 115 ? -11.602 -14.783 4.441 1.00 87.94 115 ARG A N 1
ATOM 870 C CA . ARG A 1 115 ? -12.242 -14.411 5.717 1.00 87.94 115 ARG A CA 1
ATOM 871 C C . ARG A 1 115 ? -11.230 -14.285 6.862 1.00 87.94 115 ARG A C 1
ATOM 873 O O . ARG A 1 115 ? -10.297 -13.487 6.781 1.00 87.94 115 ARG A O 1
ATOM 880 N N . GLN A 1 116 ? -11.391 -15.097 7.905 1.00 85.62 116 GLN A N 1
ATOM 881 C CA . GLN A 1 116 ? -10.566 -15.153 9.113 1.00 85.62 116 GLN A CA 1
ATOM 882 C C . GLN A 1 116 ? -9.073 -15.400 8.851 1.00 85.62 116 GLN A C 1
ATOM 884 O O . GLN A 1 116 ? -8.227 -14.901 9.592 1.00 85.62 116 GLN A O 1
ATOM 889 N N . TYR A 1 117 ? -8.725 -16.080 7.754 1.00 86.94 117 TYR A N 1
ATOM 890 C CA . TYR A 1 117 ? -7.328 -16.312 7.387 1.00 86.94 117 TYR A CA 1
ATOM 891 C C . TYR A 1 117 ? -6.618 -15.036 6.922 1.00 86.94 117 TYR A C 1
ATOM 893 O O . TYR A 1 117 ? -5.396 -14.955 7.022 1.00 86.94 117 TYR A O 1
ATOM 901 N N . THR A 1 118 ? -7.348 -14.008 6.477 1.00 89.50 118 THR A N 1
ATOM 902 C CA . THR A 1 118 ? -6.767 -12.746 5.978 1.00 89.50 118 THR A CA 1
ATOM 903 C C . THR A 1 118 ? -5.861 -12.066 6.996 1.00 89.50 118 THR A C 1
ATOM 905 O O . THR A 1 118 ? -4.835 -11.497 6.627 1.00 89.50 118 THR A O 1
ATOM 908 N N . SER A 1 119 ? -6.215 -12.110 8.280 1.00 85.00 119 SER A N 1
ATOM 909 C CA . SER A 1 119 ? -5.452 -11.431 9.331 1.00 85.00 119 SER A CA 1
ATOM 910 C C . SER A 1 119 ? -4.014 -11.972 9.468 1.00 85.00 119 SER A C 1
ATOM 912 O O . SER A 1 119 ? -3.080 -11.167 9.348 1.00 85.00 119 SER A O 1
ATOM 914 N N . PRO A 1 120 ? -3.785 -13.294 9.643 1.00 86.06 120 PRO A N 1
ATOM 915 C CA . PRO A 1 120 ? -2.435 -13.840 9.792 1.00 86.06 120 PRO A CA 1
ATOM 916 C C . PRO A 1 120 ? -1.591 -13.812 8.510 1.00 86.06 120 PRO A C 1
ATOM 918 O O . PRO A 1 120 ? -0.414 -13.445 8.583 1.00 86.06 120 PRO A O 1
ATOM 921 N N . TYR A 1 121 ? -2.143 -14.177 7.343 1.00 91.06 121 TYR A N 1
ATOM 922 C CA . TYR A 1 121 ? -1.309 -14.332 6.141 1.00 91.06 121 TYR A CA 1
ATOM 923 C C . TYR A 1 121 ? -0.973 -12.995 5.478 1.00 91.06 121 TYR A C 1
ATOM 925 O O . TYR A 1 121 ? 0.111 -12.851 4.922 1.00 91.06 121 TYR A O 1
ATOM 933 N N . ALA A 1 122 ? -1.859 -11.998 5.532 1.00 91.00 122 ALA A N 1
ATOM 934 C CA . ALA A 1 122 ? -1.720 -10.842 4.652 1.00 91.00 122 ALA A CA 1
ATOM 935 C C . ALA A 1 122 ? -0.585 -9.877 5.043 1.00 91.00 122 ALA A C 1
ATOM 937 O O . ALA A 1 122 ? -0.050 -9.184 4.179 1.00 91.00 122 ALA A O 1
ATOM 938 N N . PHE A 1 123 ? -0.172 -9.832 6.318 1.00 88.44 123 PHE A N 1
ATOM 939 C CA . PHE A 1 123 ? 1.061 -9.123 6.697 1.00 88.44 123 PHE A CA 1
ATOM 940 C C . PHE A 1 123 ? 2.302 -9.864 6.178 1.00 88.44 123 PHE A C 1
ATOM 942 O O . PHE A 1 123 ? 3.180 -9.249 5.577 1.00 88.44 123 PHE A O 1
ATOM 949 N N . LYS A 1 124 ? 2.335 -11.193 6.348 1.00 91.56 124 LYS A N 1
ATOM 950 C CA . LYS A 1 124 ? 3.445 -12.049 5.908 1.00 91.56 124 LYS A CA 1
ATOM 951 C C . LYS A 1 124 ? 3.611 -12.008 4.391 1.00 91.56 124 LYS A C 1
ATOM 953 O O . LYS A 1 124 ? 4.719 -11.790 3.911 1.00 91.56 124 LYS A O 1
ATOM 958 N N . SER A 1 125 ? 2.514 -12.152 3.644 1.00 93.81 125 SER A N 1
ATOM 959 C CA . SER A 1 125 ? 2.553 -12.134 2.183 1.00 93.81 125 SER A CA 1
ATOM 960 C C . SER A 1 125 ? 3.053 -10.797 1.654 1.00 93.81 125 SER A C 1
ATOM 962 O O . SER A 1 125 ? 3.922 -10.780 0.793 1.00 93.81 125 SER A O 1
ATOM 964 N N . SER A 1 126 ? 2.597 -9.682 2.228 1.00 92.25 126 SER A N 1
ATOM 965 C CA . SER A 1 126 ? 3.033 -8.348 1.805 1.00 92.25 126 SER A CA 1
ATOM 966 C C . SER A 1 126 ? 4.512 -8.082 2.091 1.00 92.25 126 SER A C 1
ATOM 968 O O . SER A 1 126 ? 5.198 -7.513 1.246 1.00 92.25 126 SER A O 1
ATOM 970 N N . LEU A 1 127 ? 5.019 -8.510 3.255 1.00 92.44 127 LEU A N 1
ATOM 971 C CA . LEU A 1 127 ? 6.438 -8.370 3.596 1.00 92.44 127 LEU A CA 1
ATOM 972 C C . LEU A 1 127 ? 7.317 -9.151 2.617 1.00 92.44 127 LEU A C 1
ATOM 974 O O . LEU A 1 127 ? 8.332 -8.647 2.145 1.00 92.44 127 LEU A O 1
ATOM 978 N N . ILE A 1 128 ? 6.916 -10.375 2.288 1.00 94.75 128 ILE A N 1
ATOM 979 C CA . ILE A 1 128 ? 7.713 -11.222 1.409 1.00 94.75 128 ILE A CA 1
ATOM 980 C C . ILE A 1 128 ? 7.601 -10.765 -0.047 1.00 94.75 128 ILE A C 1
ATOM 982 O O . ILE A 1 128 ? 8.613 -10.757 -0.737 1.00 94.75 128 ILE A O 1
ATOM 986 N N . VAL A 1 129 ? 6.433 -10.303 -0.506 1.00 95.06 129 VAL A N 1
ATOM 987 C CA . VAL A 1 129 ? 6.303 -9.673 -1.831 1.00 95.06 129 VAL A CA 1
ATOM 988 C C . VAL A 1 129 ? 7.200 -8.444 -1.937 1.00 95.06 129 VAL A C 1
ATOM 990 O O . VAL A 1 129 ? 7.895 -8.289 -2.939 1.00 95.06 129 VAL A O 1
ATOM 993 N N . TRP A 1 130 ? 7.236 -7.592 -0.910 1.00 94.94 130 TRP A N 1
ATOM 994 C CA . TRP A 1 130 ? 8.114 -6.423 -0.890 1.00 94.94 130 TRP A CA 1
ATOM 995 C C . TRP A 1 130 ? 9.590 -6.819 -1.010 1.00 94.94 130 TRP A C 1
ATOM 997 O O . TRP A 1 130 ? 10.304 -6.312 -1.875 1.00 94.94 130 TRP A O 1
ATOM 1007 N N . MET A 1 131 ? 10.030 -7.785 -0.202 1.00 94.56 131 MET A N 1
ATOM 1008 C CA . MET A 1 131 ? 11.409 -8.271 -0.246 1.00 94.56 131 MET A CA 1
ATOM 1009 C C . MET A 1 131 ? 11.733 -8.940 -1.584 1.00 94.56 131 MET A C 1
ATOM 1011 O O . MET A 1 131 ? 12.748 -8.623 -2.194 1.00 94.56 131 MET A O 1
ATOM 1015 N N . ALA A 1 132 ? 10.868 -9.826 -2.074 1.00 94.44 132 ALA A N 1
ATOM 1016 C CA . ALA A 1 132 ? 11.094 -10.567 -3.308 1.00 94.44 132 ALA A CA 1
ATOM 1017 C C . ALA A 1 132 ? 11.066 -9.656 -4.545 1.00 94.44 132 ALA A C 1
ATOM 1019 O O . ALA A 1 132 ? 11.892 -9.825 -5.436 1.00 94.44 132 ALA A O 1
ATOM 1020 N N . SER A 1 133 ? 10.181 -8.656 -4.592 1.00 93.19 133 SER A N 1
ATOM 1021 C CA . SER A 1 133 ? 10.164 -7.659 -5.674 1.00 93.19 133 SER A CA 1
ATOM 1022 C C . SER A 1 133 ? 11.385 -6.734 -5.635 1.00 93.19 133 SER A C 1
ATOM 1024 O O . SER A 1 133 ? 11.944 -6.432 -6.692 1.00 93.19 133 SER A O 1
ATOM 1026 N N . GLY A 1 134 ? 11.854 -6.342 -4.445 1.00 91.69 134 GLY A N 1
ATOM 1027 C CA . GLY A 1 134 ? 13.103 -5.596 -4.274 1.00 91.69 134 GLY A CA 1
ATOM 1028 C C . GLY A 1 134 ? 14.327 -6.400 -4.715 1.00 91.69 134 GLY A C 1
ATOM 1029 O O . GLY A 1 134 ? 15.121 -5.918 -5.520 1.00 91.69 134 GLY A O 1
ATOM 1030 N N . VAL A 1 135 ? 14.431 -7.659 -4.277 1.00 91.44 135 VAL A N 1
ATOM 1031 C CA . VAL A 1 135 ? 15.511 -8.582 -4.665 1.00 91.44 135 VAL A CA 1
ATOM 1032 C C . VAL A 1 135 ? 15.485 -8.871 -6.162 1.00 91.44 135 VAL A C 1
ATOM 1034 O O . VAL A 1 135 ? 16.531 -8.814 -6.799 1.00 91.44 135 VAL A O 1
ATOM 1037 N N . LEU A 1 136 ? 14.312 -9.124 -6.750 1.00 90.44 136 LEU A N 1
ATOM 1038 C CA . LEU A 1 136 ? 14.175 -9.311 -8.196 1.00 90.44 136 LEU A CA 1
ATOM 1039 C C . LEU A 1 136 ? 14.641 -8.065 -8.955 1.00 90.44 136 LEU A C 1
ATOM 1041 O O . LEU A 1 136 ? 15.376 -8.184 -9.932 1.00 90.44 136 LEU A O 1
ATOM 1045 N N . SER A 1 137 ? 14.242 -6.880 -8.486 1.00 88.12 137 SER A N 1
ATOM 1046 C CA . SER A 1 137 ? 14.614 -5.614 -9.122 1.00 88.12 137 SER A CA 1
ATOM 1047 C C . SER A 1 137 ? 16.108 -5.323 -9.030 1.00 88.12 137 SER A C 1
ATOM 1049 O O . SER A 1 137 ? 16.670 -4.740 -9.954 1.00 88.12 137 SER A O 1
ATOM 1051 N N . PHE A 1 138 ? 16.740 -5.767 -7.944 1.00 84.88 138 PHE A N 1
ATOM 1052 C CA . PHE A 1 138 ? 18.173 -5.655 -7.710 1.00 84.88 138 PHE A CA 1
ATOM 1053 C C . PHE A 1 138 ? 18.992 -6.670 -8.521 1.00 84.88 138 PHE A C 1
ATOM 1055 O O . PHE A 1 138 ? 19.980 -6.303 -9.151 1.00 84.88 138 PHE A O 1
ATOM 1062 N N . ALA A 1 139 ? 18.587 -7.943 -8.512 1.00 86.00 139 ALA A N 1
ATOM 1063 C CA . ALA A 1 139 ? 19.315 -9.037 -9.157 1.00 86.00 139 ALA A CA 1
ATOM 1064 C C . ALA A 1 139 ? 19.170 -9.020 -10.684 1.00 86.00 139 ALA A C 1
ATOM 1066 O O . ALA A 1 139 ? 20.099 -9.367 -11.409 1.00 86.00 139 ALA A O 1
ATOM 1067 N N . SER A 1 140 ? 18.006 -8.602 -11.175 1.00 83.81 140 SER A N 1
ATOM 1068 C CA . SER A 1 140 ? 17.732 -8.405 -12.590 1.00 83.81 140 SER A CA 1
ATOM 1069 C C . SER A 1 140 ? 17.273 -6.960 -12.769 1.00 83.81 140 SER A C 1
ATOM 1071 O O . SER A 1 140 ? 16.086 -6.684 -12.612 1.00 83.81 140 SER A O 1
ATOM 1073 N N . PRO A 1 141 ? 18.166 -5.997 -13.041 1.00 80.75 141 PRO A N 1
ATOM 1074 C CA . PRO A 1 141 ? 17.758 -4.654 -13.441 1.00 80.75 141 PRO A CA 1
ATOM 1075 C C . PRO A 1 141 ? 17.193 -4.669 -14.871 1.00 80.75 141 PRO A C 1
ATOM 1077 O O . PRO A 1 141 ? 17.532 -5.542 -15.671 1.00 80.75 141 PRO A O 1
ATOM 1080 N N . VAL A 1 142 ? 16.312 -3.718 -15.192 1.00 78.50 142 VAL A N 1
ATOM 1081 C CA . VAL A 1 142 ? 15.814 -3.541 -16.566 1.00 78.50 142 VAL A CA 1
ATOM 1082 C C . VAL A 1 142 ? 16.979 -3.135 -17.478 1.00 78.50 142 VAL A C 1
ATOM 1084 O O . VAL A 1 142 ? 17.808 -2.315 -17.086 1.00 78.50 142 VAL A O 1
ATOM 1087 N N . GLN A 1 143 ? 17.070 -3.748 -18.658 1.00 69.44 143 GLN A N 1
ATOM 1088 C CA . GLN A 1 143 ? 18.068 -3.405 -19.671 1.00 69.44 143 GLN A CA 1
ATOM 1089 C C . GLN A 1 143 ? 17.384 -2.709 -20.845 1.00 69.44 143 GLN A C 1
ATOM 1091 O O . GLN A 1 143 ? 16.344 -3.174 -21.310 1.00 69.44 143 GLN A O 1
ATOM 1096 N N . ASP A 1 144 ? 17.982 -1.617 -21.315 1.00 62.97 144 ASP A N 1
ATOM 1097 C CA . ASP A 1 144 ? 17.569 -0.906 -22.521 1.00 62.97 144 ASP A CA 1
ATOM 1098 C C . ASP A 1 144 ? 17.919 -1.713 -23.774 1.00 62.97 144 ASP A C 1
ATOM 1100 O O . ASP A 1 144 ? 19.087 -2.041 -24.002 1.00 62.97 144 ASP A O 1
ATOM 1104 N N . ILE A 1 145 ? 16.924 -2.000 -24.617 1.00 65.38 145 ILE A N 1
ATOM 1105 C CA . ILE A 1 145 ? 17.157 -2.538 -25.961 1.00 65.38 145 ILE A CA 1
ATOM 1106 C C . ILE A 1 145 ? 16.900 -1.405 -26.955 1.00 65.38 145 ILE A C 1
ATOM 1108 O O . ILE A 1 145 ? 15.760 -1.055 -27.259 1.00 65.38 145 ILE A O 1
ATOM 1112 N N . ALA A 1 146 ? 17.983 -0.815 -27.460 1.00 64.69 146 ALA A N 1
ATOM 1113 C CA . ALA A 1 146 ? 17.935 0.156 -28.544 1.00 64.69 146 ALA A CA 1
ATOM 1114 C C . ALA A 1 146 ? 18.382 -0.520 -29.844 1.00 64.69 146 ALA A C 1
ATOM 1116 O O . ALA A 1 146 ? 19.541 -0.914 -29.990 1.00 64.69 146 ALA A O 1
ATOM 1117 N N . THR A 1 147 ? 17.468 -0.657 -30.802 1.00 68.25 147 THR A N 1
ATOM 1118 C CA . THR A 1 147 ? 17.792 -1.171 -32.137 1.00 68.25 147 THR A CA 1
ATOM 1119 C C . THR A 1 147 ? 18.019 0.001 -33.083 1.00 68.25 147 THR A C 1
ATOM 1121 O O . THR A 1 147 ? 17.081 0.722 -33.429 1.00 68.25 147 THR A O 1
ATOM 1124 N N . LEU A 1 148 ? 19.271 0.197 -33.500 1.00 71.19 148 LEU A N 1
ATOM 1125 C CA . LEU A 1 148 ? 19.663 1.253 -34.431 1.00 71.19 148 LEU A CA 1
ATOM 1126 C C . LEU A 1 148 ? 19.390 0.808 -35.875 1.00 71.19 148 LEU A C 1
ATOM 1128 O O . LEU A 1 148 ? 19.994 -0.152 -36.356 1.00 71.19 148 LEU A O 1
ATOM 1132 N N . ARG A 1 149 ? 18.514 1.523 -36.582 1.00 71.25 149 ARG A N 1
ATOM 1133 C CA . ARG A 1 149 ? 18.230 1.306 -38.006 1.00 71.25 149 ARG A CA 1
ATOM 1134 C C . ARG A 1 149 ? 18.001 2.653 -38.670 1.00 71.25 149 ARG A C 1
ATOM 1136 O O . ARG A 1 149 ? 17.028 3.324 -38.358 1.00 71.25 149 ARG A O 1
ATOM 1143 N N . ARG A 1 150 ? 18.914 3.041 -39.561 1.00 77.19 150 ARG A N 1
ATOM 1144 C CA . ARG A 1 150 ? 18.859 4.318 -40.277 1.00 77.19 150 ARG A CA 1
ATOM 1145 C C . ARG A 1 150 ? 18.140 4.132 -41.607 1.00 77.19 150 ARG A C 1
ATOM 1147 O O . ARG A 1 150 ? 18.761 3.683 -42.562 1.00 77.19 150 ARG A O 1
ATOM 1154 N N . ASP A 1 151 ? 16.865 4.496 -41.653 1.00 80.75 151 ASP A N 1
ATOM 1155 C CA . ASP A 1 151 ? 16.079 4.571 -42.886 1.00 80.75 151 ASP A CA 1
ATOM 1156 C C . ASP A 1 151 ? 15.726 6.046 -43.133 1.00 80.75 151 ASP A C 1
ATOM 1158 O O . ASP A 1 151 ? 14.902 6.636 -42.429 1.00 80.75 151 ASP A O 1
ATOM 1162 N N . CYS A 1 152 ? 16.398 6.667 -44.104 1.00 84.44 152 CYS A N 1
ATOM 1163 C CA . CYS A 1 152 ? 16.135 8.042 -44.524 1.00 84.44 152 CYS A CA 1
ATOM 1164 C C . CYS A 1 152 ? 15.282 8.032 -45.787 1.00 84.44 152 CYS A C 1
ATOM 1166 O O . CYS A 1 152 ? 15.686 7.471 -46.805 1.00 84.44 152 CYS A O 1
ATOM 1168 N N . MET A 1 153 ? 14.112 8.663 -45.726 1.00 83.00 153 MET A N 1
ATOM 1169 C CA . MET A 1 153 ? 13.248 8.848 -46.889 1.00 83.00 153 MET A CA 1
ATOM 1170 C C . MET A 1 153 ? 13.122 10.338 -47.199 1.00 83.00 153 MET A C 1
ATOM 1172 O O . MET A 1 153 ? 12.796 11.152 -46.332 1.00 83.00 153 MET A O 1
ATOM 1176 N N . ILE A 1 154 ? 13.372 10.688 -48.459 1.00 80.75 154 ILE A N 1
ATOM 1177 C CA . ILE A 1 154 ? 13.159 12.037 -48.984 1.00 80.75 154 ILE A CA 1
ATOM 1178 C C . ILE A 1 154 ? 11.658 12.160 -49.275 1.00 80.75 154 ILE A C 1
ATOM 1180 O O . ILE A 1 154 ? 11.153 11.492 -50.176 1.00 80.75 154 ILE A O 1
ATOM 1184 N N . ARG A 1 155 ? 10.924 12.950 -48.476 1.00 77.12 155 ARG A N 1
ATOM 1185 C CA . ARG A 1 155 ? 9.463 13.122 -48.632 1.00 77.12 155 ARG A CA 1
ATOM 1186 C C . ARG A 1 155 ? 9.112 14.099 -49.751 1.00 77.12 155 ARG A C 1
ATOM 1188 O O . ARG A 1 155 ? 8.101 13.912 -50.420 1.00 77.12 155 ARG A O 1
ATOM 1195 N N . ALA A 1 156 ? 9.955 15.105 -49.956 1.00 71.75 156 ALA A N 1
ATOM 1196 C CA . ALA A 1 156 ? 9.892 16.026 -51.078 1.00 71.75 156 ALA A CA 1
ATOM 1197 C C . ALA A 1 156 ? 11.324 16.380 -51.477 1.00 71.75 156 ALA A C 1
ATOM 1199 O O . ALA A 1 156 ? 12.120 16.789 -50.629 1.00 71.75 156 ALA A O 1
ATOM 1200 N N . VAL A 1 157 ? 11.649 16.199 -52.758 1.00 63.69 157 VAL A N 1
ATOM 1201 C CA . VAL A 1 157 ? 12.908 16.694 -53.3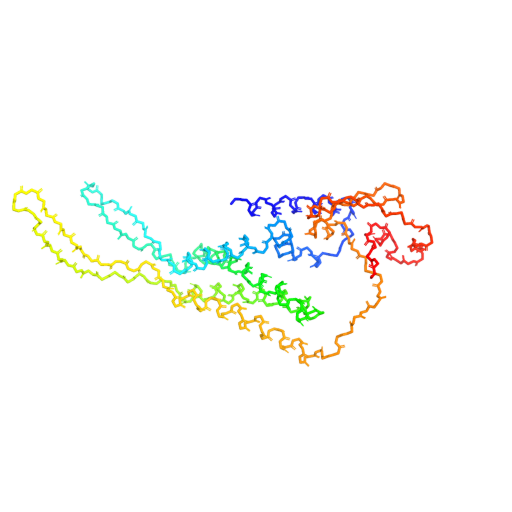24 1.00 63.69 157 VAL A CA 1
ATOM 1202 C C . VAL A 1 157 ? 12.909 18.213 -53.101 1.00 63.69 157 VAL A C 1
ATOM 1204 O O . VAL A 1 157 ? 11.939 18.877 -53.451 1.00 63.69 157 VAL A O 1
ATOM 1207 N N . ASP A 1 158 ? 13.941 18.708 -52.414 1.00 61.22 158 ASP A N 1
ATOM 1208 C CA . ASP A 1 158 ? 14.203 20.110 -52.033 1.00 61.22 158 ASP A CA 1
ATOM 1209 C C . ASP A 1 158 ? 13.571 20.686 -50.747 1.00 61.22 158 ASP A C 1
ATOM 1211 O O . ASP A 1 158 ? 13.980 21.778 -50.354 1.00 61.22 158 ASP A O 1
ATOM 1215 N N . PHE A 1 159 ? 12.665 19.998 -50.030 1.00 65.12 159 PHE A N 1
ATOM 1216 C CA . PHE A 1 159 ? 11.974 20.633 -48.882 1.00 65.12 159 PHE A CA 1
ATOM 1217 C C . PHE A 1 159 ? 11.974 19.892 -47.540 1.00 65.12 159 PHE A C 1
ATOM 1219 O O . PHE A 1 159 ? 11.822 20.561 -46.519 1.00 65.12 159 PHE A O 1
ATOM 1226 N N . ASP A 1 160 ? 12.158 18.567 -47.485 1.00 69.69 160 ASP A N 1
ATOM 1227 C CA . ASP A 1 160 ? 12.232 17.861 -46.193 1.00 69.69 160 ASP A CA 1
ATOM 1228 C C . ASP A 1 160 ? 12.828 16.443 -46.311 1.00 69.69 160 ASP A C 1
ATOM 1230 O O . ASP A 1 160 ? 12.441 15.656 -47.188 1.00 69.69 160 ASP A O 1
ATOM 1234 N N . MET A 1 161 ? 13.737 16.097 -45.389 1.00 78.38 161 MET A N 1
ATOM 1235 C CA . MET A 1 161 ? 14.271 14.742 -45.218 1.00 78.38 161 MET A CA 1
ATOM 1236 C C . MET A 1 161 ? 13.859 14.187 -43.851 1.00 78.38 161 MET A C 1
ATOM 1238 O O . MET A 1 161 ? 14.223 14.715 -42.802 1.00 78.38 161 MET A O 1
ATOM 1242 N N . SER A 1 162 ? 13.124 13.074 -43.853 1.00 82.19 162 SER A N 1
ATOM 1243 C CA . SER A 1 162 ? 12.743 12.382 -42.622 1.00 82.19 162 SER A CA 1
ATOM 1244 C C . SER A 1 162 ? 13.617 11.141 -42.464 1.00 82.19 162 SER A C 1
ATOM 1246 O O . SER A 1 162 ? 13.506 10.187 -43.238 1.00 82.19 162 SER A O 1
ATOM 1248 N N . CYS A 1 163 ? 14.514 11.159 -41.479 1.00 79.94 163 CYS A N 1
ATOM 1249 C CA . CYS A 1 163 ? 15.337 10.007 -41.118 1.00 79.94 163 CYS A CA 1
ATOM 1250 C C . CYS A 1 163 ? 14.797 9.345 -39.850 1.00 79.94 163 CYS A C 1
ATOM 1252 O O . CYS A 1 163 ? 14.750 9.969 -38.790 1.00 79.94 163 CYS A O 1
ATOM 1254 N N . SER A 1 164 ? 14.449 8.062 -39.941 1.00 81.25 164 SER A N 1
ATOM 1255 C CA . SER A 1 164 ? 14.246 7.218 -38.764 1.00 81.25 164 SER A CA 1
ATOM 1256 C C . SER A 1 164 ? 15.593 6.622 -38.374 1.00 81.25 164 SER A C 1
ATOM 1258 O O . SER A 1 164 ? 16.225 5.965 -39.195 1.00 81.25 164 SER A O 1
ATOM 1260 N N . ALA A 1 165 ? 16.075 6.903 -37.160 1.00 75.75 165 ALA A N 1
ATOM 1261 C CA . ALA A 1 165 ? 17.374 6.421 -36.677 1.00 75.75 165 ALA A CA 1
ATOM 1262 C C . ALA A 1 165 ? 17.293 5.043 -35.990 1.00 75.75 165 ALA A C 1
ATOM 1264 O O . ALA A 1 165 ? 18.319 4.382 -35.812 1.00 75.75 165 ALA A O 1
ATOM 1265 N N . GLY A 1 166 ? 16.092 4.596 -35.618 1.00 75.31 166 GLY A N 1
ATOM 1266 C CA . GLY A 1 166 ? 15.849 3.318 -34.956 1.00 75.31 166 GLY A CA 1
ATOM 1267 C C . GLY A 1 166 ? 14.625 3.357 -34.043 1.00 75.31 166 GLY A C 1
ATOM 1268 O O . GLY A 1 166 ? 13.971 4.389 -33.897 1.00 75.31 166 GLY A O 1
ATOM 1269 N N . THR A 1 167 ? 14.332 2.223 -33.412 1.00 77.06 167 THR A N 1
ATOM 1270 C CA . THR A 1 167 ? 13.273 2.076 -32.401 1.00 77.06 167 THR A CA 1
ATOM 1271 C C . THR A 1 167 ? 13.899 1.840 -31.031 1.00 77.06 167 THR A C 1
ATOM 1273 O O . THR A 1 167 ? 14.815 1.026 -30.894 1.00 77.06 167 THR A O 1
ATOM 1276 N N . ILE A 1 168 ? 13.414 2.562 -30.019 1.00 72.31 168 ILE A N 1
ATOM 1277 C CA . ILE A 1 168 ? 13.854 2.424 -28.627 1.00 72.31 168 ILE A CA 1
ATOM 1278 C C . ILE A 1 168 ? 12.722 1.752 -27.852 1.00 72.31 168 ILE A C 1
ATOM 1280 O O . ILE A 1 168 ? 11.651 2.339 -27.686 1.00 72.31 168 ILE A O 1
ATOM 1284 N N . GLU A 1 169 ? 12.950 0.529 -27.376 1.00 77.12 169 GLU A N 1
ATOM 1285 C CA . GLU A 1 169 ? 12.016 -0.149 -26.478 1.00 77.12 169 GLU A CA 1
ATOM 1286 C C . GLU A 1 169 ? 12.382 0.175 -25.026 1.00 77.12 169 GLU A C 1
ATOM 1288 O O . GLU A 1 169 ? 13.293 -0.411 -24.447 1.00 77.12 169 GLU A O 1
ATOM 1293 N N . ILE A 1 170 ? 11.670 1.142 -24.440 1.00 74.12 170 ILE A N 1
ATOM 1294 C CA . ILE A 1 170 ? 11.969 1.666 -23.095 1.00 74.12 170 ILE A CA 1
ATOM 1295 C C . ILE A 1 170 ? 11.413 0.740 -21.991 1.00 74.12 170 ILE A C 1
ATOM 1297 O O . ILE A 1 170 ? 11.907 0.745 -20.865 1.00 74.12 170 ILE A O 1
ATOM 1301 N N . GLY A 1 171 ? 10.375 -0.060 -22.286 1.00 79.19 171 GLY A N 1
ATOM 1302 C CA . GLY A 1 171 ? 9.617 -0.816 -21.283 1.00 79.19 171 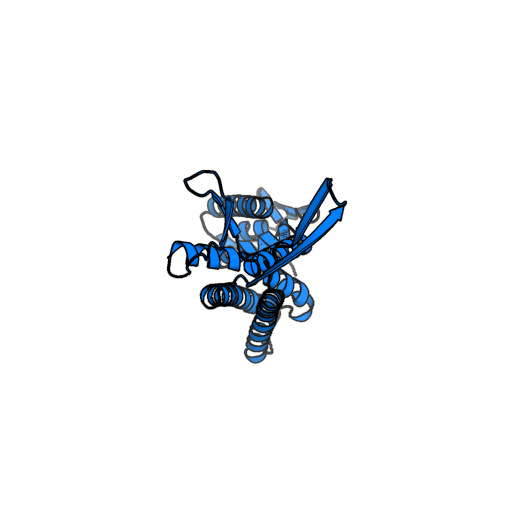GLY A CA 1
ATOM 1303 C C . GLY A 1 171 ? 9.399 -2.294 -21.613 1.00 79.19 171 GLY A C 1
ATOM 1304 O O . GLY A 1 171 ? 9.083 -2.653 -22.744 1.00 79.19 171 GLY A O 1
ATOM 1305 N N . GLN A 1 172 ? 9.488 -3.160 -20.596 1.00 84.19 172 GLN A N 1
ATOM 1306 C CA . GLN A 1 172 ? 9.349 -4.612 -20.745 1.00 84.19 172 GLN A CA 1
ATOM 1307 C C . GLN A 1 172 ? 8.063 -5.157 -20.095 1.00 84.19 172 GLN A C 1
ATOM 1309 O O . GLN A 1 172 ? 7.996 -5.372 -18.882 1.00 84.19 172 GLN A O 1
ATOM 1314 N N . TRP A 1 173 ? 7.064 -5.519 -20.910 1.00 88.00 173 TRP A N 1
ATOM 1315 C CA . TRP A 1 173 ? 5.789 -6.074 -20.412 1.00 88.00 173 TRP A CA 1
ATOM 1316 C C . TRP A 1 173 ? 5.946 -7.393 -19.643 1.00 88.00 173 TRP A C 1
ATOM 1318 O O . TRP A 1 173 ? 5.209 -7.664 -18.694 1.00 88.00 173 TRP A O 1
ATOM 1328 N N . ARG A 1 174 ? 6.950 -8.205 -20.012 1.00 90.69 174 ARG A N 1
ATOM 1329 C CA . ARG A 1 174 ? 7.273 -9.461 -19.311 1.00 90.69 174 ARG A CA 1
ATOM 1330 C C . ARG A 1 174 ? 7.587 -9.221 -17.836 1.00 90.69 174 ARG A C 1
ATOM 1332 O O . ARG A 1 174 ? 7.173 -10.004 -16.992 1.00 90.69 174 ARG A O 1
ATOM 1339 N N . ARG A 1 175 ? 8.277 -8.127 -17.514 1.00 90.94 175 ARG A N 1
ATOM 1340 C CA . ARG A 1 175 ? 8.668 -7.797 -16.142 1.00 90.94 175 ARG A CA 1
ATOM 1341 C C . ARG A 1 175 ? 7.475 -7.359 -15.298 1.00 90.94 175 ARG A C 1
ATOM 1343 O O . ARG A 1 175 ? 7.337 -7.828 -14.171 1.00 90.94 175 ARG A O 1
ATOM 1350 N N . VAL A 1 176 ? 6.563 -6.574 -15.875 1.00 92.44 176 VAL A N 1
ATOM 1351 C CA . VAL A 1 176 ? 5.271 -6.243 -15.248 1.00 92.44 176 VAL A CA 1
ATOM 1352 C C . VAL A 1 176 ? 4.493 -7.525 -14.936 1.00 92.44 176 VAL A C 1
ATOM 1354 O O . VAL A 1 176 ? 4.028 -7.708 -13.813 1.00 92.44 176 VAL A O 1
ATOM 1357 N N . ALA A 1 177 ? 4.408 -8.453 -15.897 1.00 94.38 177 ALA A N 1
ATOM 1358 C CA . ALA A 1 177 ? 3.741 -9.740 -15.702 1.00 94.38 177 ALA A CA 1
ATOM 1359 C C . ALA A 1 177 ? 4.389 -10.578 -14.586 1.00 94.38 177 ALA A C 1
ATOM 1361 O O . ALA A 1 177 ? 3.673 -11.141 -13.760 1.00 94.38 177 ALA A O 1
ATOM 1362 N N . VAL A 1 178 ? 5.724 -10.610 -14.507 1.00 94.38 178 VAL A N 1
ATOM 1363 C CA . VAL A 1 178 ? 6.453 -11.298 -13.428 1.00 94.38 178 VAL A CA 1
ATOM 1364 C C . VAL A 1 178 ? 6.160 -10.670 -12.062 1.00 94.38 178 VAL A C 1
ATOM 1366 O O . VAL A 1 178 ? 5.894 -11.404 -11.113 1.00 94.38 178 VAL A O 1
ATOM 1369 N N . LEU A 1 179 ? 6.147 -9.338 -11.945 1.00 94.50 179 LEU A N 1
ATOM 1370 C CA . LEU A 1 179 ? 5.828 -8.652 -10.684 1.00 94.50 179 LEU A CA 1
ATOM 1371 C C . LEU A 1 179 ? 4.385 -8.922 -10.230 1.00 94.50 179 LEU A C 1
ATOM 1373 O O . LEU A 1 179 ? 4.153 -9.216 -9.054 1.00 94.50 179 LEU A O 1
ATOM 1377 N N . MET A 1 180 ? 3.422 -8.897 -11.155 1.00 95.62 180 MET A N 1
ATOM 1378 C CA . MET A 1 180 ? 2.031 -9.259 -10.859 1.00 95.62 180 MET A CA 1
ATOM 1379 C C . MET A 1 180 ? 1.909 -10.726 -10.431 1.00 95.62 180 MET A C 1
ATOM 1381 O O . MET A 1 180 ? 1.259 -11.022 -9.425 1.00 95.62 180 MET A O 1
ATOM 1385 N N . ALA A 1 181 ? 2.567 -11.640 -11.150 1.00 96.56 181 ALA A N 1
ATOM 1386 C CA . ALA A 1 181 ? 2.578 -13.061 -10.819 1.00 96.56 181 ALA A CA 1
ATOM 1387 C C . ALA A 1 181 ? 3.201 -13.309 -9.439 1.00 96.56 181 ALA A C 1
ATOM 1389 O O . ALA A 1 181 ? 2.652 -14.080 -8.654 1.00 96.56 181 ALA A O 1
ATOM 1390 N N . LEU A 1 182 ? 4.284 -12.609 -9.097 1.00 95.62 182 LEU A N 1
ATOM 1391 C CA . LEU A 1 182 ? 4.929 -12.676 -7.784 1.00 95.62 182 LEU A CA 1
ATOM 1392 C C . LEU A 1 182 ? 3.961 -12.267 -6.662 1.00 95.62 182 LEU A C 1
ATOM 1394 O O . LEU A 1 182 ? 3.860 -12.965 -5.654 1.00 95.62 182 LEU A O 1
ATOM 1398 N N . CYS A 1 183 ? 3.186 -11.196 -6.853 1.00 96.25 183 CYS A N 1
ATOM 1399 C CA . CYS A 1 183 ? 2.181 -10.768 -5.876 1.00 96.25 183 CYS A CA 1
ATOM 1400 C C . CYS A 1 183 ? 1.076 -11.819 -5.670 1.00 96.25 183 CYS A C 1
ATOM 1402 O O . CYS A 1 183 ? 0.714 -12.131 -4.531 1.00 96.25 183 CYS A O 1
ATOM 1404 N N . VAL A 1 184 ? 0.542 -12.375 -6.764 1.00 96.56 184 VAL A N 1
ATOM 1405 C CA . VAL A 1 184 ? -0.547 -13.367 -6.725 1.00 96.56 184 VAL A CA 1
ATOM 1406 C C . VAL A 1 184 ? -0.069 -14.687 -6.121 1.00 96.56 184 VAL A C 1
ATOM 1408 O O . VAL A 1 184 ? -0.688 -15.200 -5.189 1.00 96.56 184 VAL A O 1
ATOM 1411 N N . THR A 1 185 ? 1.051 -15.217 -6.617 1.00 96.12 185 THR A N 1
ATOM 1412 C CA . THR A 1 185 ? 1.618 -16.497 -6.168 1.00 96.12 185 THR A CA 1
ATOM 1413 C C . THR A 1 185 ? 1.961 -16.459 -4.692 1.00 96.12 185 THR A C 1
ATOM 1415 O O . THR A 1 185 ? 1.527 -17.334 -3.946 1.00 96.12 185 THR A O 1
ATOM 1418 N N . TRP A 1 186 ? 2.661 -15.422 -4.233 1.00 96.12 186 TRP A N 1
ATOM 1419 C CA . TRP A 1 186 ? 3.086 -15.369 -2.844 1.00 96.12 186 TRP A CA 1
ATOM 1420 C C . TRP A 1 186 ? 1.922 -15.137 -1.870 1.00 96.12 186 TRP A C 1
ATOM 1422 O O . TRP A 1 186 ? 1.892 -15.703 -0.775 1.00 96.12 186 TRP A O 1
ATOM 1432 N N . SER A 1 187 ? 0.900 -14.384 -2.290 1.00 95.25 187 SER A N 1
ATOM 1433 C CA . SER A 1 187 ? -0.350 -14.263 -1.529 1.00 95.25 187 SER A CA 1
ATOM 1434 C C . SER A 1 187 ? -1.078 -15.604 -1.414 1.00 95.25 187 SER A C 1
ATOM 1436 O O . SER A 1 187 ? -1.510 -15.972 -0.320 1.00 95.25 187 SER A O 1
ATOM 1438 N N . GLY A 1 188 ? -1.154 -16.362 -2.512 1.00 95.25 188 GLY A N 1
ATOM 1439 C CA . GLY A 1 188 ? -1.742 -17.701 -2.540 1.00 95.25 188 GLY A CA 1
ATOM 1440 C C . GLY A 1 188 ? -0.976 -18.713 -1.685 1.00 95.25 188 GLY A C 1
ATOM 1441 O O . GLY A 1 188 ? -1.594 -19.443 -0.913 1.00 95.25 188 GLY A O 1
ATOM 1442 N N . VAL A 1 189 ? 0.359 -18.716 -1.755 1.00 95.88 189 VAL A N 1
ATOM 1443 C CA . VAL A 1 189 ? 1.228 -19.597 -0.954 1.00 95.88 189 VAL A CA 1
ATOM 1444 C C . VAL A 1 189 ? 1.067 -19.314 0.537 1.00 95.88 189 VAL A C 1
ATOM 1446 O O . VAL A 1 189 ? 0.852 -20.246 1.310 1.00 95.88 189 VAL A O 1
ATOM 1449 N N . CYS A 1 190 ? 1.110 -18.046 0.959 1.00 95.06 190 CYS A N 1
ATOM 1450 C CA . CYS A 1 190 ? 0.900 -17.699 2.366 1.00 95.06 190 CYS A CA 1
ATOM 1451 C C . CYS A 1 190 ? -0.500 -18.091 2.855 1.00 95.06 190 CYS A C 1
ATOM 1453 O O . CYS A 1 190 ? -0.638 -18.576 3.977 1.00 95.06 190 CYS A O 1
ATOM 1455 N N . TYR A 1 191 ? -1.530 -17.913 2.024 1.00 94.25 191 TYR A N 1
ATOM 1456 C CA . TYR A 1 191 ? -2.881 -18.358 2.351 1.00 94.25 191 TYR A CA 1
ATOM 1457 C C . TYR A 1 191 ? -2.966 -19.884 2.497 1.00 94.25 191 TYR A C 1
ATOM 1459 O O . TYR A 1 191 ? -3.484 -20.373 3.501 1.00 94.25 191 TYR A O 1
ATOM 1467 N N . ALA A 1 192 ? -2.431 -20.636 1.531 1.00 94.00 192 ALA A N 1
ATOM 1468 C CA . ALA A 1 192 ? -2.421 -22.095 1.564 1.00 94.00 192 ALA A CA 1
ATOM 1469 C C . ALA A 1 192 ? -1.661 -22.616 2.791 1.00 94.00 192 ALA A C 1
ATOM 1471 O O . ALA A 1 192 ? -2.161 -23.495 3.488 1.00 94.00 192 ALA A O 1
ATOM 1472 N N . TYR A 1 193 ? -0.507 -22.022 3.104 1.00 95.06 193 TYR A N 1
ATOM 1473 C CA . TYR A 1 193 ? 0.280 -22.359 4.287 1.00 95.06 193 TYR A CA 1
ATOM 1474 C C . TYR A 1 193 ? -0.518 -22.182 5.586 1.00 95.06 193 TYR A C 1
ATOM 1476 O O . TYR A 1 193 ? -0.592 -23.108 6.393 1.00 95.06 193 TYR A O 1
ATOM 1484 N N . GLU A 1 194 ? -1.166 -21.027 5.779 1.00 92.94 194 GLU A N 1
ATOM 1485 C CA . GLU A 1 194 ? -1.987 -20.787 6.975 1.00 92.94 194 GLU A CA 1
ATOM 1486 C C . GLU A 1 194 ? -3.209 -21.712 7.033 1.00 92.94 194 GLU A C 1
ATOM 1488 O O . GLU A 1 194 ? -3.560 -22.207 8.105 1.00 92.94 194 GLU A O 1
ATOM 1493 N N . ARG A 1 195 ? -3.834 -22.001 5.886 1.00 90.69 195 ARG A N 1
ATOM 1494 C CA . ARG A 1 195 ? -4.990 -22.900 5.814 1.00 90.69 195 ARG A CA 1
ATOM 1495 C C . ARG A 1 195 ? -4.628 -24.349 6.141 1.00 90.69 195 ARG A C 1
ATOM 1497 O O . ARG A 1 195 ? -5.399 -25.011 6.827 1.00 90.69 195 ARG A O 1
ATOM 1504 N N . ILE A 1 196 ? -3.471 -24.830 5.680 1.00 93.12 196 ILE A N 1
ATOM 1505 C CA . ILE A 1 196 ? -2.975 -26.184 5.975 1.00 93.12 196 ILE A CA 1
ATOM 1506 C C . ILE A 1 196 ? -2.570 -26.296 7.447 1.00 93.12 196 ILE A C 1
ATOM 1508 O O . ILE A 1 196 ? -2.885 -27.289 8.096 1.00 93.12 196 ILE A O 1
ATOM 1512 N N . ARG A 1 197 ? -1.897 -25.276 7.994 1.00 92.31 197 ARG A N 1
ATOM 1513 C CA . ARG A 1 197 ? -1.432 -25.291 9.387 1.00 92.31 197 ARG A CA 1
ATOM 1514 C C . ARG A 1 197 ? -2.576 -25.164 10.395 1.00 92.31 197 ARG A C 1
ATOM 1516 O O . ARG A 1 197 ? -2.514 -25.759 11.468 1.00 92.31 197 ARG A O 1
ATOM 1523 N N . HIS A 1 198 ? -3.600 -24.378 10.067 1.00 89.25 198 HIS A N 1
ATOM 1524 C CA . HIS A 1 198 ? -4.708 -24.067 10.967 1.00 89.25 198 HIS A CA 1
ATOM 1525 C C . HIS A 1 198 ? -6.073 -24.236 10.271 1.00 89.25 198 HIS A C 1
ATOM 1527 O O . HIS A 1 198 ? -6.772 -23.249 10.049 1.00 89.25 198 HIS A O 1
ATOM 1533 N N . PRO A 1 199 ? -6.507 -25.467 9.937 1.00 83.81 199 PRO A N 1
ATOM 1534 C CA . PRO A 1 199 ? -7.731 -25.707 9.158 1.00 83.81 199 PRO A CA 1
ATOM 1535 C C . PRO A 1 199 ? -9.036 -25.349 9.891 1.00 83.81 199 PRO A C 1
ATOM 1537 O O . PRO A 1 199 ? -10.059 -25.138 9.248 1.00 83.81 199 PRO A O 1
ATOM 1540 N N . LEU A 1 200 ? -9.001 -25.247 11.223 1.00 81.31 200 LEU A N 1
ATOM 1541 C CA . LEU A 1 200 ? -10.144 -24.944 12.092 1.00 81.31 200 LEU A CA 1
ATOM 1542 C C . LEU A 1 200 ? -9.931 -23.622 12.844 1.00 81.31 200 LEU A C 1
ATOM 1544 O O . LEU A 1 200 ? -10.048 -23.571 14.066 1.00 81.31 200 LEU A O 1
ATOM 1548 N N . LEU A 1 201 ? -9.561 -22.548 12.137 1.00 79.94 201 LEU A N 1
ATOM 1549 C CA . LEU A 1 201 ? -9.507 -21.227 12.768 1.00 79.94 201 LEU A CA 1
ATOM 1550 C C . LEU A 1 201 ? -10.938 -20.860 13.208 1.00 79.94 201 LEU A C 1
ATOM 1552 O O . LEU A 1 201 ? -11.821 -20.752 12.360 1.00 79.94 201 LEU A O 1
ATOM 1556 N N . SER A 1 202 ? -11.193 -20.746 14.511 1.00 72.50 202 SER A N 1
ATOM 1557 C CA . SER A 1 202 ? -12.518 -20.395 15.025 1.00 72.50 202 SER A CA 1
ATOM 1558 C C . SER A 1 202 ? -12.722 -18.880 15.022 1.00 72.50 202 SER A C 1
ATOM 1560 O O . SER A 1 202 ? -11.798 -18.108 15.288 1.00 72.50 202 SER A O 1
ATOM 1562 N N . VAL A 1 203 ? -13.950 -18.450 14.727 1.00 67.88 203 VAL A N 1
ATOM 1563 C CA . VAL A 1 203 ? -14.391 -17.076 14.980 1.00 67.88 203 VAL A CA 1
ATOM 1564 C C . VAL A 1 203 ? -14.707 -16.991 16.467 1.00 67.88 203 VAL A C 1
ATOM 1566 O O . VAL A 1 203 ? -15.674 -17.589 16.929 1.00 67.88 203 VAL A O 1
ATOM 1569 N N . THR A 1 204 ? -13.869 -16.312 17.242 1.00 59.44 204 THR A N 1
ATOM 1570 C CA . THR A 1 204 ? -14.146 -16.112 18.665 1.00 59.44 204 THR A CA 1
ATOM 1571 C C . THR A 1 204 ? -15.236 -15.047 18.815 1.00 59.44 204 THR A C 1
ATOM 1573 O O . THR A 1 204 ? -15.010 -13.897 18.451 1.00 59.44 204 THR A O 1
ATOM 1576 N N . GLU A 1 205 ? -16.399 -15.398 19.374 1.00 57.22 205 GLU A N 1
ATOM 1577 C CA . GLU A 1 205 ? -17.527 -14.482 19.662 1.00 57.22 205 GLU A CA 1
ATOM 1578 C C . GLU A 1 205 ? -17.252 -13.547 20.861 1.00 57.22 205 GLU A C 1
ATOM 1580 O O . GLU A 1 205 ? -18.088 -13.363 21.740 1.00 57.22 205 GLU A O 1
ATOM 1585 N N . HIS A 1 206 ? -16.042 -12.998 20.974 1.00 56.78 206 HIS A N 1
ATOM 1586 C CA . HIS A 1 206 ? -15.694 -12.087 22.069 1.00 56.78 206 HIS A CA 1
ATOM 1587 C C . HIS A 1 206 ? -15.793 -10.637 21.598 1.00 56.78 206 HIS A C 1
ATOM 1589 O O . HIS A 1 206 ? -15.381 -10.314 20.483 1.00 56.78 206 HIS A O 1
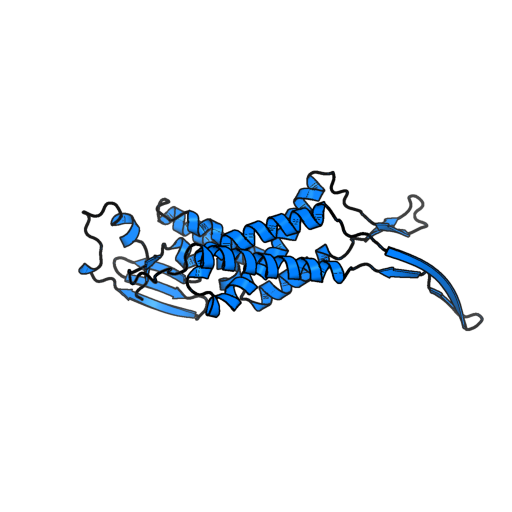ATOM 1595 N N . VAL A 1 207 ? -16.300 -9.763 22.474 1.00 61.28 207 VAL A N 1
ATOM 1596 C CA . VAL A 1 207 ? -16.308 -8.307 22.268 1.00 61.28 207 VAL A CA 1
ATOM 1597 C C . VAL A 1 207 ? -14.877 -7.854 21.992 1.00 61.28 207 VAL A C 1
ATOM 1599 O O . VAL A 1 207 ? -13.983 -8.021 22.826 1.00 61.28 207 VAL A O 1
ATOM 1602 N N . TYR A 1 208 ? -14.648 -7.317 20.796 1.00 70.12 208 TYR A N 1
ATOM 1603 C CA . TYR A 1 208 ? -13.318 -6.903 20.375 1.00 70.12 208 TYR A CA 1
ATOM 1604 C C . TYR A 1 208 ? -13.106 -5.447 20.774 1.00 70.12 208 TYR A C 1
ATOM 1606 O O . TYR A 1 208 ? -13.842 -4.564 20.346 1.00 70.12 208 TYR A O 1
ATOM 1614 N N . TYR A 1 209 ? -12.094 -5.173 21.590 1.00 72.25 209 TYR A N 1
ATOM 1615 C CA . TYR A 1 209 ? -11.758 -3.806 21.976 1.00 72.25 209 TYR A CA 1
ATOM 1616 C C . TYR A 1 209 ? -10.748 -3.233 20.984 1.00 72.25 209 TYR A C 1
ATOM 1618 O O . TYR A 1 209 ? -9.656 -3.774 20.807 1.00 72.25 209 TYR A O 1
ATOM 1626 N N . LEU A 1 210 ? -11.116 -2.134 20.328 1.00 83.75 210 LEU A N 1
ATOM 1627 C CA . LEU A 1 210 ? -10.267 -1.437 19.371 1.00 83.75 210 LEU A CA 1
ATOM 1628 C C . LEU A 1 210 ? -9.704 -0.165 20.006 1.00 83.75 210 LEU A C 1
ATOM 1630 O O . LEU A 1 210 ? -10.449 0.732 20.399 1.00 83.75 210 LEU A O 1
ATOM 1634 N N . ASP A 1 211 ? -8.382 -0.055 20.097 1.00 87.44 211 ASP A N 1
ATOM 1635 C CA . ASP A 1 211 ? -7.754 1.167 20.596 1.00 87.44 211 ASP A CA 1
ATOM 1636 C C . ASP A 1 211 ? -8.029 2.362 19.659 1.00 87.44 211 ASP A C 1
ATOM 1638 O O . ASP A 1 211 ? -8.219 2.204 18.451 1.00 87.44 211 ASP A O 1
ATOM 1642 N N . LYS A 1 212 ? -8.050 3.584 20.211 1.00 88.00 212 LYS A N 1
ATOM 1643 C CA . LYS A 1 212 ? -8.407 4.803 19.458 1.00 88.00 212 LYS A CA 1
ATOM 1644 C C . LYS A 1 212 ? -7.476 5.073 18.271 1.00 88.00 212 LYS A C 1
ATOM 1646 O O . LYS A 1 212 ? -7.935 5.598 17.258 1.00 88.00 212 LYS A O 1
ATOM 1651 N N . ALA A 1 213 ? -6.196 4.706 18.368 1.00 89.38 213 ALA A N 1
ATOM 1652 C CA . ALA A 1 213 ? -5.252 4.880 17.267 1.00 89.38 213 ALA A CA 1
ATOM 1653 C C . ALA A 1 213 ? -5.567 3.903 16.122 1.00 89.38 213 ALA A C 1
ATOM 1655 O O . ALA A 1 213 ? -5.670 4.319 14.969 1.00 89.38 213 ALA A O 1
ATOM 1656 N N . SER A 1 214 ? -5.825 2.631 16.429 1.00 90.00 214 SER A N 1
ATOM 1657 C CA . SER A 1 214 ? -6.295 1.644 15.451 1.00 90.00 214 SER A CA 1
ATOM 1658 C C . SER A 1 214 ? -7.672 1.994 14.880 1.00 90.00 214 SER A C 1
ATOM 1660 O O . SER A 1 214 ? -7.915 1.744 13.698 1.00 90.00 214 SER A O 1
ATOM 1662 N N . ALA A 1 215 ? -8.566 2.597 15.669 1.00 89.94 215 ALA A N 1
ATOM 1663 C CA . ALA A 1 215 ? -9.846 3.116 15.185 1.00 89.94 215 ALA A CA 1
ATOM 1664 C C . ALA A 1 215 ? -9.634 4.229 14.150 1.00 89.94 215 ALA A C 1
ATOM 1666 O O . ALA A 1 215 ? -10.196 4.150 13.055 1.00 89.94 215 ALA A O 1
ATOM 1667 N N . ALA A 1 216 ? -8.743 5.184 14.440 1.00 92.06 216 ALA A N 1
ATOM 1668 C CA . ALA A 1 216 ? -8.380 6.242 13.505 1.00 92.06 216 ALA A CA 1
ATOM 1669 C C . ALA A 1 216 ? -7.823 5.664 12.200 1.00 92.06 216 ALA A C 1
ATOM 1671 O O . ALA A 1 216 ? -8.320 5.999 11.134 1.00 92.06 216 ALA A O 1
ATOM 1672 N N . LEU A 1 217 ? -6.890 4.708 12.258 1.00 90.88 217 LEU A N 1
ATOM 1673 C CA . LEU A 1 217 ? -6.373 4.048 11.050 1.00 90.88 217 LEU A CA 1
ATOM 1674 C C . LEU A 1 217 ? -7.469 3.353 10.226 1.00 90.88 217 LEU A C 1
ATOM 1676 O O . LEU A 1 217 ? -7.378 3.311 8.999 1.00 90.88 217 LEU A O 1
ATOM 1680 N N . ASN A 1 218 ? -8.515 2.847 10.884 1.00 91.25 218 ASN A N 1
ATOM 1681 C CA . ASN A 1 218 ? -9.682 2.240 10.243 1.00 91.25 218 ASN A CA 1
ATOM 1682 C C . ASN A 1 218 ? -10.734 3.251 9.753 1.00 91.25 218 ASN A C 1
ATOM 1684 O O . ASN A 1 218 ? -11.763 2.830 9.213 1.00 91.25 218 ASN A O 1
ATOM 1688 N N . GLY A 1 219 ? -10.460 4.556 9.847 1.00 90.88 219 GLY A N 1
ATOM 1689 C CA . GLY A 1 219 ? -11.325 5.634 9.363 1.00 90.88 219 GLY A CA 1
ATOM 1690 C C . GLY A 1 219 ? -12.335 6.131 10.396 1.00 90.88 219 GLY A C 1
ATOM 1691 O O . GLY A 1 219 ? -13.221 6.902 10.042 1.00 90.88 219 GLY A O 1
ATOM 1692 N N . MET A 1 220 ? -12.212 5.711 11.656 1.00 91.94 220 MET A N 1
ATOM 1693 C CA . MET A 1 220 ? -13.095 6.114 12.749 1.00 91.94 220 MET A CA 1
ATOM 1694 C C . MET A 1 220 ? -12.381 7.103 13.669 1.00 91.94 220 MET A C 1
ATOM 1696 O O . MET A 1 220 ? -11.471 6.736 14.411 1.00 91.94 220 MET A O 1
ATOM 1700 N N . LEU A 1 221 ? -12.808 8.363 13.659 1.00 92.25 221 LEU A N 1
ATOM 1701 C CA . LEU A 1 221 ? -12.323 9.367 14.601 1.00 92.25 221 LEU A CA 1
ATOM 1702 C C . LEU A 1 221 ? -13.151 9.296 15.879 1.00 92.25 221 LEU A C 1
ATOM 1704 O O . LEU A 1 221 ? -14.357 9.535 15.863 1.00 92.25 221 LEU A O 1
ATOM 1708 N N . VAL A 1 222 ? -12.494 8.951 16.983 1.00 90.06 222 VAL A N 1
ATOM 1709 C CA . VAL A 1 222 ? -13.149 8.696 18.268 1.00 90.06 222 VAL A CA 1
ATOM 1710 C C . VAL A 1 222 ? -12.816 9.814 19.249 1.00 90.06 222 VAL A C 1
ATOM 1712 O O . VAL A 1 222 ? -11.648 10.062 19.557 1.00 90.06 222 VAL A O 1
ATOM 1715 N N . VAL A 1 223 ? -13.844 10.462 19.789 1.00 88.81 223 VAL A N 1
ATOM 1716 C CA . VAL A 1 223 ? -13.732 11.417 20.895 1.00 88.81 223 VAL A CA 1
ATOM 1717 C C . VAL A 1 223 ? -14.564 10.896 22.056 1.00 88.81 223 VAL A C 1
ATOM 1719 O O . VAL A 1 223 ? -15.763 10.669 21.928 1.00 88.81 223 VAL A O 1
ATOM 1722 N N . GLN A 1 224 ? -13.924 10.693 23.202 1.00 84.31 224 GLN A N 1
ATOM 1723 C CA . GLN A 1 224 ? -14.595 10.224 24.410 1.00 84.31 224 GLN A CA 1
ATOM 1724 C C . GLN A 1 224 ? -14.825 11.410 25.340 1.00 84.31 224 GLN A C 1
ATOM 1726 O O . GLN A 1 224 ? -13.865 12.047 25.774 1.00 84.31 224 GLN A O 1
ATOM 1731 N N . VAL A 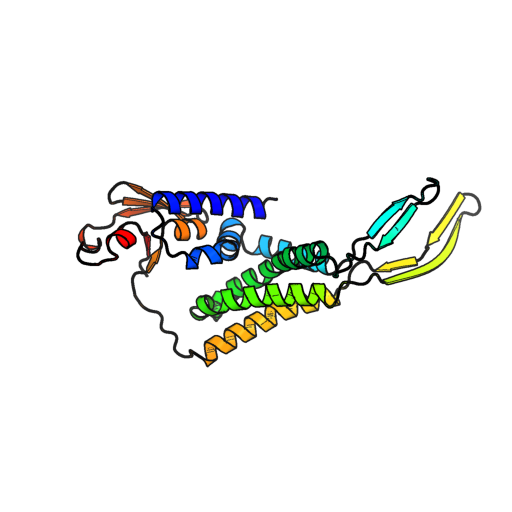1 225 ? -16.086 11.680 25.669 1.00 84.56 225 VAL A N 1
ATOM 1732 C CA . VAL A 1 225 ? -16.459 12.679 26.674 1.00 84.56 225 VAL A CA 1
ATOM 1733 C C . VAL A 1 225 ? -17.191 11.949 27.791 1.00 84.56 225 VAL A C 1
ATOM 1735 O O . VAL A 1 225 ? -18.305 11.465 27.609 1.00 84.56 225 VAL A O 1
ATOM 1738 N N . ARG A 1 226 ? -16.555 11.857 28.964 1.00 81.81 226 ARG A N 1
ATOM 1739 C CA . ARG A 1 226 ? -17.066 11.114 30.129 1.00 81.81 226 ARG A CA 1
ATOM 1740 C C . ARG A 1 226 ? -17.357 9.636 29.804 1.00 81.81 226 ARG A C 1
ATOM 1742 O O . ARG A 1 226 ? -16.423 8.844 29.728 1.00 81.81 226 ARG A O 1
ATOM 1749 N N . ALA A 1 227 ? -18.629 9.255 29.670 1.00 79.12 227 ALA A N 1
ATOM 1750 C CA . ALA A 1 227 ? -19.080 7.882 29.415 1.00 79.12 227 ALA A CA 1
ATOM 1751 C C . ALA A 1 227 ? -19.570 7.648 27.975 1.00 79.12 227 ALA A C 1
ATOM 1753 O O . ALA A 1 227 ? -19.911 6.520 27.628 1.00 79.12 227 ALA A O 1
ATOM 1754 N N . THR A 1 228 ? -19.560 8.687 27.139 1.00 82.88 228 THR A N 1
ATOM 1755 C CA . THR A 1 228 ? -20.081 8.633 25.772 1.00 82.88 228 THR A CA 1
ATOM 1756 C C . THR A 1 228 ? -18.934 8.714 24.772 1.00 82.88 228 THR A C 1
ATOM 1758 O O . THR A 1 228 ? -18.080 9.610 24.843 1.00 82.88 228 THR A O 1
ATOM 1761 N N . PHE A 1 229 ? -18.915 7.782 23.824 1.00 86.69 229 PHE A N 1
ATOM 1762 C CA . PHE A 1 229 ? -18.012 7.795 22.681 1.00 86.69 229 PHE A CA 1
ATOM 1763 C C . PHE A 1 229 ? -18.717 8.414 21.478 1.00 86.69 229 PHE A C 1
ATOM 1765 O O . PHE A 1 229 ? -19.724 7.903 20.992 1.00 86.69 229 PHE A O 1
ATOM 1772 N N . TYR A 1 230 ? -18.156 9.510 20.981 1.00 89.44 230 TYR A N 1
ATOM 1773 C CA . TYR A 1 230 ? -18.533 10.125 19.719 1.00 89.44 230 TYR A CA 1
ATOM 1774 C C . TYR A 1 230 ? -17.603 9.596 18.635 1.00 89.44 230 TYR A C 1
ATOM 1776 O O . TYR A 1 230 ? -16.401 9.866 18.662 1.00 89.44 230 TYR A O 1
ATOM 1784 N N . VAL A 1 231 ? -18.154 8.829 17.700 1.00 91.69 231 VAL A N 1
ATOM 1785 C CA . VAL A 1 231 ? -17.407 8.203 16.608 1.00 91.69 231 VAL A CA 1
ATOM 1786 C C . VAL A 1 231 ? -17.837 8.842 15.297 1.00 91.69 231 VAL A C 1
ATOM 1788 O O . VAL A 1 231 ? -19.010 8.795 14.942 1.00 91.69 231 VAL A O 1
ATOM 1791 N N . LEU A 1 232 ? -16.902 9.446 14.572 1.00 92.50 232 LEU A N 1
ATOM 1792 C CA . LEU A 1 232 ? -17.108 9.894 13.199 1.00 92.50 232 LEU A CA 1
ATOM 1793 C C . LEU A 1 232 ? -16.455 8.883 12.257 1.00 92.50 232 LEU A C 1
ATOM 1795 O O . LEU A 1 232 ? -15.230 8.762 12.238 1.00 92.50 232 LEU A O 1
ATOM 1799 N N . ASP A 1 233 ? -17.264 8.177 11.476 1.00 91.75 233 ASP A N 1
ATOM 1800 C CA . ASP A 1 233 ? -16.771 7.330 10.394 1.00 91.75 233 ASP A CA 1
ATOM 1801 C C . ASP A 1 233 ? -16.566 8.187 9.141 1.00 91.75 233 ASP A C 1
ATOM 1803 O O . ASP A 1 233 ? -17.516 8.604 8.474 1.00 91.75 233 ASP A O 1
ATOM 1807 N N . VAL A 1 234 ? -15.298 8.448 8.832 1.00 89.19 234 VAL A N 1
ATOM 1808 C CA . VAL A 1 234 ? -14.861 9.274 7.700 1.00 89.19 234 VAL A CA 1
ATOM 1809 C C . VAL A 1 234 ? -15.281 8.660 6.361 1.00 89.19 234 VAL A C 1
ATOM 1811 O O . VAL A 1 234 ? -15.459 9.392 5.390 1.00 89.19 234 VAL A O 1
ATOM 1814 N N . LYS A 1 235 ? -15.480 7.337 6.285 1.00 85.44 235 LYS A N 1
ATOM 1815 C CA . LYS A 1 235 ? -15.880 6.673 5.035 1.00 85.44 235 LYS A CA 1
ATOM 1816 C C . LYS A 1 235 ? -17.348 6.905 4.722 1.00 85.44 235 LYS A C 1
ATOM 1818 O O . LYS A 1 235 ? -17.697 7.178 3.578 1.00 85.44 235 LYS A O 1
ATOM 1823 N N . SER A 1 236 ? -18.205 6.760 5.731 1.00 88.25 236 SER A N 1
ATOM 1824 C CA . SER A 1 236 ? -19.653 6.901 5.566 1.00 88.25 236 SER A CA 1
ATOM 1825 C C . SER A 1 236 ? -20.157 8.323 5.813 1.00 88.25 236 SER A C 1
ATOM 1827 O O . SER A 1 236 ? -21.326 8.591 5.541 1.00 88.25 236 SER A O 1
ATOM 1829 N N . TRP A 1 237 ? -19.301 9.224 6.313 1.00 89.19 237 TRP A N 1
ATOM 1830 C CA . TRP A 1 237 ? -19.670 10.562 6.795 1.00 89.19 237 TRP A CA 1
ATOM 1831 C C . TRP A 1 237 ? -20.771 10.527 7.863 1.00 89.19 237 TRP A C 1
ATOM 1833 O O . TRP A 1 237 ? -21.557 11.464 8.010 1.00 89.19 237 TRP A O 1
ATOM 1843 N N . ARG A 1 238 ? -20.835 9.430 8.624 1.00 91.88 238 ARG A N 1
ATOM 1844 C CA . ARG A 1 238 ? -21.825 9.228 9.682 1.00 91.88 238 ARG A CA 1
ATOM 1845 C C . ARG A 1 238 ? -21.186 9.409 11.044 1.00 91.88 238 ARG A C 1
ATOM 1847 O O . ARG A 1 238 ? -20.063 8.974 11.298 1.00 91.88 238 ARG A O 1
ATOM 1854 N N . ARG A 1 239 ? -21.947 10.036 11.935 1.00 91.56 239 ARG A N 1
ATOM 1855 C CA . ARG A 1 239 ? -21.613 10.153 13.348 1.00 91.56 239 ARG A CA 1
ATOM 1856 C C . ARG A 1 239 ? -22.438 9.147 14.138 1.00 91.56 239 ARG A C 1
ATOM 1858 O O . ARG A 1 239 ? -23.658 9.121 14.015 1.00 91.56 239 ARG A O 1
ATOM 1865 N N . PHE A 1 240 ? -21.764 8.383 14.982 1.00 87.62 240 PHE A N 1
ATOM 1866 C CA . PHE A 1 240 ? -22.357 7.452 15.928 1.00 87.62 240 PHE A CA 1
ATOM 1867 C C . PHE A 1 240 ? -22.054 7.908 17.353 1.00 87.62 240 PHE A C 1
ATOM 1869 O O . PHE A 1 240 ? -20.994 8.475 17.637 1.00 87.62 240 PHE A O 1
ATOM 1876 N N . THR A 1 241 ? -23.001 7.669 18.249 1.00 87.19 241 THR A N 1
ATOM 1877 C CA . THR A 1 241 ? -22.862 7.907 19.685 1.00 87.19 241 THR A CA 1
ATOM 1878 C C . THR A 1 241 ? -23.058 6.588 20.396 1.00 87.19 241 THR A C 1
ATOM 1880 O O . THR A 1 241 ? -24.112 5.971 20.260 1.00 87.19 241 THR A O 1
ATOM 1883 N N . ILE A 1 242 ? -22.037 6.150 21.119 1.00 83.06 242 ILE A N 1
ATOM 1884 C CA . ILE A 1 242 ? -22.089 4.923 21.906 1.00 83.06 242 ILE A CA 1
ATOM 1885 C C . ILE A 1 242 ? -22.014 5.341 23.366 1.00 83.06 242 ILE A C 1
ATOM 1887 O O . ILE A 1 242 ? -20.967 5.792 23.842 1.00 83.06 242 ILE A O 1
ATOM 1891 N N . ASP A 1 243 ? -23.137 5.212 24.060 1.00 80.12 243 ASP A N 1
ATOM 1892 C CA . ASP A 1 243 ? -23.183 5.318 25.510 1.00 80.12 243 ASP A CA 1
ATOM 1893 C C . ASP A 1 243 ? -22.773 3.970 26.085 1.00 80.12 243 ASP A C 1
ATOM 1895 O O . ASP A 1 243 ? -23.423 2.960 25.827 1.00 80.12 243 ASP A O 1
ATOM 1899 N N . VAL A 1 244 ? -21.663 3.938 26.822 1.00 70.38 244 VAL A N 1
ATOM 1900 C CA . VAL A 1 244 ? -21.206 2.707 27.471 1.00 70.38 244 VAL A CA 1
ATOM 1901 C C . VAL A 1 244 ? -21.882 2.626 28.839 1.00 70.38 244 VAL A C 1
ATOM 1903 O O . VAL A 1 244 ? -21.564 3.452 29.706 1.00 70.38 244 VAL A O 1
ATOM 1906 N N . PRO A 1 245 ? -22.805 1.666 29.060 1.00 64.19 245 PRO A N 1
ATOM 1907 C CA . PRO A 1 245 ? -23.440 1.481 30.358 1.00 64.19 245 PRO A CA 1
ATOM 1908 C C . PRO A 1 245 ? -22.376 1.212 31.425 1.00 64.19 245 PRO A C 1
ATOM 1910 O O . PRO A 1 245 ? -21.367 0.560 31.152 1.00 64.19 245 PRO A O 1
ATOM 1913 N N . GLY A 1 246 ? -22.595 1.691 32.654 1.00 61.31 246 GLY A N 1
ATOM 1914 C CA . GLY A 1 246 ? -21.642 1.516 33.758 1.00 61.31 246 GLY A CA 1
ATOM 1915 C C . GLY A 1 246 ? -21.280 0.052 34.041 1.00 61.31 246 GLY A C 1
ATOM 1916 O O . GLY A 1 246 ? -20.172 -0.212 34.490 1.00 61.31 246 GLY A O 1
ATOM 1917 N N . GLU A 1 247 ? -22.172 -0.881 33.705 1.00 57.12 247 GLU A N 1
ATOM 1918 C CA . GLU A 1 247 ? -22.000 -2.333 33.855 1.00 57.12 247 GLU A CA 1
ATOM 1919 C C . GLU A 1 247 ? -21.017 -2.952 32.849 1.00 57.12 247 GLU A C 1
ATOM 1921 O O . GLU A 1 247 ? -20.415 -3.982 33.138 1.00 57.12 247 GLU A O 1
ATOM 1926 N N . LEU A 1 248 ? -20.811 -2.320 31.685 1.00 58.56 248 LEU A N 1
ATOM 1927 C CA . LEU A 1 248 ? -19.868 -2.788 30.661 1.00 58.56 248 LEU A CA 1
ATOM 1928 C C . LEU A 1 248 ? -18.438 -2.270 30.889 1.00 58.56 248 LEU A C 1
ATOM 1930 O O . LEU A 1 248 ? -17.517 -2.635 30.153 1.00 58.56 248 LEU A O 1
ATOM 1934 N N . ARG A 1 249 ? -18.245 -1.392 31.883 1.00 61.75 249 ARG A N 1
ATOM 1935 C CA . ARG A 1 249 ? -16.910 -0.981 32.319 1.00 61.75 249 ARG A CA 1
ATOM 1936 C C . ARG A 1 249 ? -16.298 -2.131 33.090 1.00 61.75 249 ARG A C 1
ATOM 1938 O O . ARG A 1 249 ? -16.814 -2.532 34.130 1.00 61.75 249 ARG A O 1
ATOM 1945 N N . LEU A 1 250 ? -15.176 -2.632 32.588 1.00 64.88 250 LEU A N 1
ATOM 1946 C CA . LEU A 1 250 ? -14.428 -3.669 33.281 1.00 64.88 250 LEU A CA 1
ATOM 1947 C C . LEU A 1 250 ? -14.082 -3.165 34.681 1.00 64.88 250 LEU A C 1
ATOM 1949 O O . LEU A 1 250 ? -13.571 -2.049 34.842 1.00 64.88 250 LEU A O 1
ATOM 1953 N N . SER A 1 251 ? -14.419 -3.983 35.679 1.00 58.69 251 SER A N 1
ATOM 1954 C CA . SER A 1 251 ? -14.144 -3.688 37.081 1.00 58.69 251 SER A CA 1
ATOM 1955 C C . SER A 1 251 ? -12.642 -3.489 37.286 1.00 58.69 251 SER A C 1
ATOM 1957 O O . SER A 1 251 ? -11.823 -4.132 36.630 1.00 58.69 251 SER A O 1
ATOM 1959 N N . HIS A 1 252 ? -12.271 -2.616 38.225 1.00 59.69 252 HIS A N 1
ATOM 1960 C CA . HIS A 1 252 ? -10.878 -2.280 38.552 1.00 59.69 252 HIS A CA 1
ATOM 1961 C C . HIS A 1 252 ? -10.010 -3.483 38.977 1.00 59.69 252 HIS A C 1
ATOM 1963 O O . HIS A 1 252 ? -8.802 -3.328 39.139 1.00 59.69 252 HIS A O 1
ATOM 1969 N N . THR A 1 253 ? -10.611 -4.658 39.172 1.00 58.50 253 THR A N 1
ATOM 1970 C CA . THR A 1 253 ? -9.938 -5.925 39.471 1.00 58.50 253 THR A CA 1
ATOM 1971 C C . THR A 1 253 ? -9.227 -6.552 38.270 1.00 58.50 253 THR A C 1
ATOM 1973 O O . THR A 1 253 ? -8.310 -7.343 38.481 1.00 58.50 253 THR A O 1
ATOM 1976 N N . ASP A 1 254 ? -9.589 -6.205 37.030 1.00 65.62 254 ASP A N 1
ATOM 1977 C CA . ASP A 1 254 ? -8.867 -6.676 35.843 1.00 65.62 254 ASP A CA 1
ATOM 1978 C C . ASP A 1 254 ? -7.634 -5.778 35.591 1.00 65.62 254 ASP A C 1
ATOM 1980 O O . ASP A 1 254 ? -7.789 -4.560 35.427 1.00 65.62 254 ASP A O 1
ATOM 1984 N N . PRO A 1 255 ? -6.400 -6.325 35.535 1.00 65.06 255 PRO A N 1
ATOM 1985 C CA . PRO A 1 255 ? -5.183 -5.543 35.298 1.00 65.06 255 PRO A CA 1
ATOM 1986 C C . PRO A 1 255 ? -5.222 -4.721 34.000 1.00 65.06 255 PRO A C 1
ATOM 1988 O O . PRO A 1 255 ? -4.505 -3.724 33.892 1.00 65.06 255 PRO A O 1
ATOM 1991 N N . ARG A 1 256 ? -6.077 -5.090 33.034 1.00 64.81 256 ARG A N 1
ATOM 1992 C CA . ARG A 1 256 ? -6.255 -4.371 31.762 1.00 64.81 256 ARG A CA 1
ATOM 1993 C C . ARG A 1 256 ? -7.485 -3.464 31.708 1.00 64.81 256 ARG A C 1
ATOM 1995 O O . ARG A 1 256 ? -7.684 -2.780 30.703 1.00 64.81 256 ARG A O 1
ATOM 2002 N N . ALA A 1 257 ? -8.280 -3.379 32.778 1.00 63.38 257 ALA A N 1
ATOM 2003 C CA . ALA A 1 257 ? -9.498 -2.563 32.817 1.00 63.38 257 ALA A CA 1
ATOM 2004 C C . ALA A 1 257 ? -9.237 -1.098 32.441 1.00 63.38 257 ALA A C 1
ATOM 2006 O O . ALA A 1 257 ? -10.026 -0.471 31.737 1.00 63.38 257 ALA A O 1
ATOM 2007 N N . LYS A 1 258 ? -8.097 -0.542 32.867 1.00 64.06 258 LYS A N 1
ATOM 2008 C CA . LYS A 1 258 ? -7.733 0.851 32.580 1.00 64.06 258 LYS A CA 1
ATOM 2009 C C . LYS A 1 258 ? -7.468 1.103 31.091 1.00 64.06 258 LYS A C 1
ATOM 2011 O O . LYS A 1 258 ? -7.758 2.196 30.614 1.00 64.06 258 LYS A O 1
ATOM 2016 N N . GLU A 1 259 ? -6.949 0.110 30.372 1.00 65.88 259 GLU A N 1
ATOM 2017 C CA . GLU A 1 259 ? -6.666 0.183 28.934 1.00 65.88 259 GLU A CA 1
ATOM 2018 C C . GLU A 1 259 ? -7.945 -0.049 28.116 1.00 65.88 259 GLU A C 1
ATOM 2020 O O . GLU A 1 259 ? -8.281 0.748 27.238 1.00 65.88 259 GLU A O 1
ATOM 2025 N N . LEU A 1 260 ? -8.712 -1.092 28.454 1.00 66.31 260 LEU A N 1
ATOM 2026 C CA . LEU A 1 260 ? -9.931 -1.459 27.727 1.00 66.31 260 LEU A CA 1
ATOM 2027 C C . LEU A 1 260 ? -11.075 -0.453 27.921 1.00 66.31 260 LEU A C 1
ATOM 2029 O O . LEU A 1 260 ? -11.834 -0.226 26.986 1.00 66.31 260 LEU A O 1
ATOM 2033 N N . ASN A 1 261 ? -11.164 0.225 29.072 1.00 65.44 261 ASN A N 1
ATOM 2034 C CA . ASN A 1 261 ? -12.177 1.268 29.306 1.00 65.44 261 ASN A CA 1
ATOM 2035 C C . ASN A 1 261 ? -11.952 2.545 28.463 1.00 65.44 261 ASN A C 1
ATOM 2037 O O . ASN A 1 261 ? -12.825 3.417 28.399 1.00 65.44 261 ASN A O 1
ATOM 2041 N N . VAL A 1 262 ? -10.781 2.677 27.829 1.00 71.44 262 VAL A N 1
ATOM 2042 C CA . VAL A 1 262 ? -10.448 3.764 26.892 1.00 71.44 262 VAL A CA 1
ATOM 2043 C C . VAL A 1 262 ? -10.556 3.292 25.434 1.00 71.44 262 VAL A C 1
ATOM 2045 O O . VAL A 1 262 ? -10.605 4.123 24.524 1.00 71.44 262 VAL A O 1
ATOM 2048 N N . ALA A 1 263 ? -10.623 1.981 25.199 1.00 76.12 263 ALA A N 1
ATOM 2049 C CA . ALA A 1 263 ? -10.810 1.391 23.882 1.00 76.12 263 ALA A CA 1
ATOM 2050 C C . ALA A 1 263 ? -12.287 1.422 23.453 1.00 76.12 263 ALA A C 1
ATOM 2052 O O . ALA A 1 263 ? -13.202 1.427 24.274 1.00 76.12 263 ALA A O 1
ATOM 2053 N N . LEU A 1 264 ? -12.509 1.457 22.142 1.00 76.62 264 LEU A N 1
ATOM 2054 C CA . LEU A 1 264 ? -13.830 1.382 21.536 1.00 76.62 264 LEU A CA 1
ATOM 2055 C C . LEU A 1 264 ? -14.301 -0.085 21.541 1.00 76.62 264 LEU A C 1
ATOM 2057 O O . LEU A 1 264 ? -13.634 -0.915 20.916 1.00 76.62 264 LEU A O 1
ATOM 2061 N N . PRO A 1 265 ? -15.416 -0.432 22.208 1.00 74.94 265 PRO A N 1
ATOM 2062 C CA . PRO A 1 265 ? -15.960 -1.782 22.143 1.00 74.94 265 PRO A CA 1
ATOM 2063 C C . PRO A 1 265 ? -16.607 -2.015 20.772 1.00 74.94 265 PRO A C 1
ATOM 2065 O O . PRO A 1 265 ? -17.469 -1.247 20.345 1.00 74.94 265 PRO A O 1
ATOM 2068 N N . LEU A 1 266 ? -16.195 -3.074 20.079 1.00 70.00 266 LEU A N 1
ATOM 2069 C CA . LEU A 1 266 ? -16.867 -3.581 18.889 1.00 70.00 266 LEU A CA 1
ATOM 2070 C C . LEU A 1 266 ? -17.787 -4.718 19.329 1.00 70.00 266 LEU A C 1
ATOM 2072 O O . LEU A 1 266 ? -17.321 -5.788 19.732 1.00 70.00 266 LEU A O 1
ATOM 2076 N N . THR A 1 267 ? -19.092 -4.468 19.287 1.00 58.09 267 THR A N 1
ATOM 2077 C CA . THR A 1 267 ? -20.091 -5.532 19.388 1.00 58.09 267 THR A CA 1
ATOM 2078 C C . THR A 1 267 ? -20.093 -6.329 18.078 1.00 58.09 267 THR A C 1
ATOM 2080 O O . THR A 1 267 ? -19.995 -5.698 17.020 1.00 58.09 267 THR A O 1
ATOM 2083 N N . PRO A 1 268 ? -20.153 -7.672 18.125 1.00 45.75 268 PRO A N 1
ATOM 2084 C CA . PRO A 1 268 ? -20.339 -8.490 16.928 1.00 45.75 268 PRO A CA 1
ATOM 2085 C C . PRO A 1 268 ? -21.654 -8.175 16.201 1.00 45.75 268 PRO A C 1
ATOM 2087 O O . PR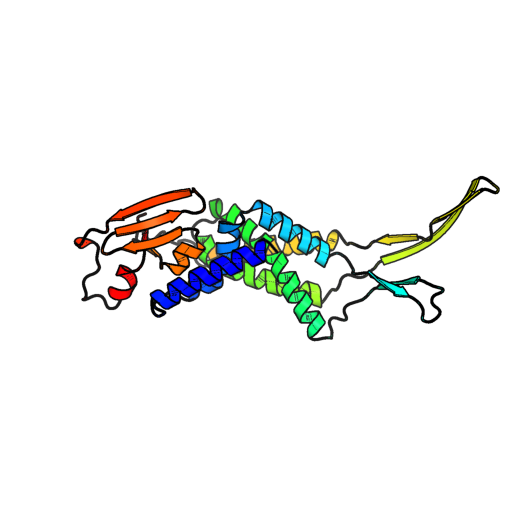O A 1 268 ? -22.599 -7.677 16.857 1.00 45.75 268 PRO A O 1
#

pLDDT: mean 83.18, std 11.09, range [45.75, 96.56]

Sequence (268 aa):
MYITGTIFAASVVATVYILLARGHIEGRNMFKLNRVAGIVYMGRPLLLLRSMAAMSVLSTATLELEQSSSGVLTYFTATSTRPLTVVGAVKMFLAAGEVSWFTFVLNDMFMVVTRQYTSPYAFKSSLIVWMASGVLSFASPVQDIATLRRDCMIRAVDFDMSCSAGTIEIGQWRRVAVLMALCVTWSGVCYAYERIRHPLLSVTEHVYYLDKASAALNGMLVVQVRATFYVLDVKSWRRFTIDVPGELRLSHTDPRAKELNVALPLTP

Organism: Aphanomyces astaci (NCBI:txid112090)

Foldseek 3Di:
DVQVVQLVVLVVLLVVLCVVLVNLADVVLVVCLSLLLNCQVPNLPVLVVQLLVLLFVQFFWDWDWDAPPVNPDIDTDGPPLQLPDPVNLVVLLVSLLSNLSLLSSVLVVCCVVLPPLSVPLSVVLSVVLSVVSSVCCSVDPHDKDWDFDWDWDDPDVPDDIDIDGGDTDRGDVVSSVVSSCSSVVSSVVSSVVSCVVCVCPDDPQDFDFARQSSCSSNQWHWDDDPQWIWIQRNRVRDIDIDRDPPVNQPPPPDPCSSSRSNTDTDHD

Secondary structure (DSSP, 8-state):
-HHHHHHHHHHHHHHHHHHHTTT-S-HHHHTTHHHHHHHHHH-HHHHHHHHHHHHHHHTBPPEEEEEPTTSS-EEEEE----TTSHHHHHHHHHHHHHHHHHHHHHHHHHHHHHGGGHHHHHHHHHHHHHHHHHHHHHHS----EEEEEEEEEEEETTTEEEEEEEEEE-B-HHHHHHHHHHHHHHHHHHHHHHHHH-TT-----PPEEE-HHHHHHTTEEEEEETTEEEEEETTTTEEEEEE--GGGSPPTTSTTHHHHTTSEEE--

Radius of gyration: 25.99 Å; chains: 1; bounding box: 54×48×93 Å